Protein AF-A0A503I9Y1-F1 (afdb_monomer_lite)

Structure (mmCIF, N/CA/C/O backbone):
data_AF-A0A503I9Y1-F1
#
_entry.id   AF-A0A503I9Y1-F1
#
loop_
_atom_site.group_PDB
_atom_site.id
_atom_site.type_symbol
_atom_site.label_atom_id
_atom_site.label_alt_id
_atom_site.label_comp_id
_atom_site.label_asym_id
_atom_site.label_entity_id
_atom_site.label_seq_id
_atom_site.pdbx_PDB_ins_code
_atom_site.Cartn_x
_atom_site.Cartn_y
_atom_site.Cartn_z
_atom_site.occupancy
_atom_site.B_iso_or_equiv
_atom_site.auth_seq_id
_atom_site.auth_comp_id
_atom_site.auth_asym_id
_atom_site.auth_atom_id
_atom_site.pdbx_PDB_model_num
ATOM 1 N N . MET A 1 1 ? -40.483 18.544 22.351 1.00 32.84 1 MET A N 1
ATOM 2 C CA . MET A 1 1 ? -41.208 18.621 21.063 1.00 32.84 1 MET A CA 1
ATOM 3 C C . MET A 1 1 ? -40.279 18.015 20.017 1.00 32.84 1 MET A C 1
ATOM 5 O O . MET A 1 1 ? -39.197 18.546 19.871 1.00 32.84 1 MET A O 1
ATOM 9 N N . MET A 1 2 ? -40.484 16.870 19.377 1.00 31.94 2 MET A N 1
ATOM 10 C CA . MET A 1 2 ? -41.572 15.895 19.307 1.00 31.94 2 MET A CA 1
ATOM 11 C C . MET A 1 2 ? -40.999 14.491 19.614 1.00 31.94 2 MET A C 1
ATOM 13 O O . MET A 1 2 ? -39.868 14.177 19.259 1.00 31.94 2 MET A O 1
ATOM 17 N N . ARG A 1 3 ? -41.795 13.660 20.286 1.00 26.73 3 ARG A N 1
ATOM 18 C CA . ARG A 1 3 ? -41.745 12.182 20.314 1.00 26.73 3 ARG A CA 1
ATOM 19 C C . ARG A 1 3 ? -43.127 11.721 19.776 1.00 26.73 3 ARG A C 1
ATOM 21 O O . ARG A 1 3 ? -44.002 12.579 19.669 1.00 26.73 3 ARG A O 1
ATOM 28 N N . PRO A 1 4 ? -43.461 10.423 19.726 1.00 40.88 4 PRO A N 1
ATOM 29 C CA . PRO A 1 4 ? -42.875 9.294 18.992 1.00 40.88 4 PRO A CA 1
ATOM 30 C C . PRO A 1 4 ? -43.970 8.533 18.190 1.00 40.88 4 PRO A C 1
ATOM 32 O O . PRO A 1 4 ? -45.154 8.801 18.358 1.00 40.88 4 PRO A O 1
ATOM 35 N N . VAL A 1 5 ? -43.605 7.503 17.416 1.00 32.81 5 VAL A N 1
ATOM 36 C CA . VAL A 1 5 ? -44.521 6.384 17.110 1.00 32.81 5 VAL A CA 1
ATOM 37 C C . VAL A 1 5 ? -43.804 5.066 17.419 1.00 32.81 5 VAL A C 1
ATOM 39 O O . VAL A 1 5 ? -42.803 4.709 16.807 1.00 32.81 5 VAL A O 1
ATOM 42 N N . ALA A 1 6 ? -44.310 4.426 18.469 1.00 34.09 6 ALA A N 1
ATOM 43 C CA . ALA A 1 6 ? -44.217 3.014 18.840 1.00 34.09 6 ALA A CA 1
ATOM 44 C C . ALA A 1 6 ? -45.181 2.195 17.941 1.00 34.09 6 ALA A C 1
ATOM 46 O O . ALA A 1 6 ? -46.047 2.799 17.325 1.00 34.09 6 ALA A O 1
ATOM 47 N N . LEU A 1 7 ? -45.195 0.870 17.799 1.00 30.34 7 LEU A N 1
ATOM 48 C CA . LEU A 1 7 ? -44.664 -0.303 18.502 1.00 30.34 7 LEU A CA 1
ATOM 49 C C . LEU A 1 7 ? -44.816 -1.482 17.486 1.00 30.34 7 LEU A C 1
ATOM 51 O O . LEU A 1 7 ? -45.683 -1.398 16.622 1.00 30.34 7 LEU A O 1
ATOM 55 N N . LEU A 1 8 ? -43.924 -2.486 17.495 1.00 29.56 8 LEU A N 1
ATOM 56 C CA . LEU A 1 8 ? -44.179 -3.932 17.744 1.00 29.56 8 LEU A CA 1
ATOM 57 C C . LEU A 1 8 ? -45.357 -4.585 16.983 1.00 29.56 8 LEU A C 1
ATOM 59 O O . LEU A 1 8 ? -46.468 -4.084 16.994 1.00 29.56 8 LEU A O 1
ATOM 63 N N . GLU A 1 9 ? -45.172 -5.717 16.302 1.00 27.23 9 GLU A N 1
ATOM 64 C CA . GLU A 1 9 ? -45.046 -7.095 16.835 1.00 27.23 9 GLU A CA 1
ATOM 65 C C . GLU A 1 9 ? -44.756 -8.050 15.649 1.00 27.23 9 GLU A C 1
ATOM 67 O O . GLU A 1 9 ? -44.972 -7.660 14.507 1.00 27.23 9 GLU A O 1
ATOM 72 N N . SER A 1 10 ? -44.385 -9.329 15.727 1.00 30.62 10 SER A N 1
ATOM 73 C CA . SER A 1 10 ? -43.830 -10.291 16.694 1.00 30.62 10 SER A CA 1
ATOM 74 C C . SER A 1 10 ? -43.728 -11.615 15.895 1.00 30.62 10 SER A C 1
ATOM 76 O O . SER A 1 10 ? -44.470 -11.809 14.934 1.00 30.62 10 SER A O 1
ATOM 78 N N . GLY A 1 11 ? -42.865 -12.549 16.309 1.00 26.03 11 GLY A N 1
ATOM 79 C CA . GLY A 1 11 ? -42.893 -13.961 15.873 1.00 26.03 11 GLY A CA 1
ATOM 80 C C . GLY A 1 11 ? -41.666 -14.380 15.058 1.00 26.03 11 GLY A C 1
ATOM 81 O O . GLY A 1 11 ? -41.543 -14.017 13.899 1.00 26.03 11 GLY A O 1
ATOM 82 N N . ALA A 1 12 ? -40.652 -14.985 15.689 1.00 27.75 12 ALA A N 1
ATOM 83 C CA . ALA A 1 12 ? -40.529 -16.442 15.895 1.00 27.75 12 ALA A CA 1
ATOM 84 C C . ALA A 1 12 ? -40.072 -17.149 14.603 1.00 27.75 12 ALA A C 1
ATOM 86 O O . ALA A 1 12 ? -40.527 -16.828 13.522 1.00 27.75 12 ALA A O 1
ATOM 87 N N . SER A 1 13 ? -39.192 -18.135 14.572 1.00 27.27 13 SER A N 1
ATOM 88 C CA . SER A 1 13 ? -38.359 -18.840 15.535 1.00 27.27 13 SER A CA 1
ATOM 89 C C . SER A 1 13 ? -37.528 -19.808 14.678 1.00 27.27 13 SER A C 1
ATOM 91 O O . SER A 1 13 ? -37.995 -20.240 13.630 1.00 27.27 13 SER A O 1
ATOM 93 N N . THR A 1 14 ? -36.361 -20.219 15.178 1.00 29.41 14 THR A N 1
ATOM 94 C CA . THR A 1 14 ? -35.734 -21.542 14.945 1.00 29.41 14 THR A CA 1
ATOM 95 C C . THR A 1 14 ? -35.341 -21.981 13.526 1.00 29.41 14 THR A C 1
ATOM 97 O O . THR A 1 14 ? -36.172 -22.126 12.643 1.00 29.41 14 THR A O 1
ATOM 100 N N . GLY A 1 15 ? -34.088 -22.435 13.392 1.00 27.38 15 GLY A N 1
ATOM 101 C CA . GLY A 1 15 ? -33.788 -23.565 12.506 1.00 27.38 15 GLY A CA 1
ATOM 102 C C . GLY A 1 15 ? -32.558 -23.408 11.626 1.00 27.38 15 GLY A C 1
ATOM 103 O O . GLY A 1 15 ? -32.658 -23.101 10.447 1.00 27.38 15 GLY A O 1
ATOM 104 N N . VAL A 1 16 ? -31.393 -23.718 12.190 1.00 35.78 16 VAL A N 1
ATOM 105 C CA . VAL A 1 16 ? -30.237 -24.212 11.426 1.00 35.78 16 VAL A CA 1
ATOM 106 C C . VAL A 1 16 ? -30.677 -25.433 10.597 1.00 35.78 16 VAL A C 1
ATOM 108 O O . VAL A 1 16 ? -31.451 -26.247 11.102 1.00 35.78 16 VAL A O 1
ATOM 111 N N . PRO A 1 17 ? -30.123 -25.645 9.391 1.00 32.94 17 PRO A N 1
ATOM 112 C CA . PRO A 1 17 ? -29.490 -26.941 9.180 1.00 32.94 17 PRO A CA 1
ATOM 113 C C . PRO A 1 17 ? -28.131 -26.845 8.487 1.00 32.94 17 PRO A C 1
ATOM 115 O O . PRO A 1 17 ? -27.901 -26.127 7.516 1.00 32.94 17 PRO A O 1
ATOM 118 N N . ARG A 1 18 ? -27.229 -27.649 9.037 1.00 30.72 18 ARG A N 1
ATOM 119 C CA . ARG A 1 18 ? -25.889 -27.951 8.568 1.00 30.72 18 ARG A CA 1
ATOM 120 C C . ARG A 1 18 ? -25.979 -29.244 7.741 1.00 30.72 18 ARG A C 1
ATOM 122 O O . ARG A 1 18 ? -26.504 -30.230 8.237 1.00 30.72 18 ARG A O 1
ATOM 129 N N . LEU A 1 19 ? -25.337 -29.224 6.572 1.00 30.44 19 LEU A N 1
ATOM 130 C CA . LEU A 1 19 ? -24.631 -30.330 5.903 1.00 30.44 19 LEU A CA 1
ATOM 131 C C . LEU A 1 19 ? -25.381 -31.451 5.142 1.00 30.44 19 LEU A C 1
ATOM 133 O O . LEU A 1 19 ? -26.309 -32.094 5.612 1.00 30.44 19 LEU A O 1
ATOM 137 N N . THR A 1 20 ? -24.730 -31.780 4.015 1.00 30.50 20 THR A N 1
ATOM 138 C CA . THR A 1 20 ? -24.620 -33.062 3.285 1.00 30.50 20 THR A CA 1
ATOM 139 C C . THR A 1 20 ? -25.728 -33.526 2.333 1.00 30.50 20 THR A C 1
ATOM 141 O O . THR A 1 20 ? -26.785 -33.982 2.750 1.00 30.50 20 THR A O 1
ATOM 144 N N . LYS A 1 21 ? -25.371 -33.497 1.037 1.00 28.52 21 LYS A N 1
ATOM 145 C CA . LYS A 1 21 ? -25.514 -34.501 -0.054 1.00 28.52 21 LYS A CA 1
ATOM 146 C C . LYS A 1 21 ? -25.018 -33.757 -1.313 1.00 28.52 21 LYS A C 1
ATOM 148 O O . LYS A 1 21 ? -25.632 -32.772 -1.687 1.00 28.52 21 LYS A O 1
ATOM 153 N N . LEU A 1 22 ? -23.816 -33.921 -1.875 1.00 29.91 22 LEU A N 1
ATOM 154 C CA . LEU A 1 22 ? -23.120 -35.100 -2.406 1.00 29.91 22 LEU A CA 1
ATOM 155 C C . LEU A 1 22 ? -24.015 -36.013 -3.272 1.00 29.91 22 LEU A C 1
ATOM 157 O O . LEU A 1 22 ? -24.752 -36.834 -2.743 1.00 29.91 22 LEU A O 1
ATOM 161 N N . TRP A 1 23 ? -23.800 -35.860 -4.590 1.00 27.61 23 TRP A N 1
ATOM 162 C CA . TRP A 1 23 ? -23.925 -36.817 -5.704 1.00 27.61 23 TRP A CA 1
ATOM 163 C C . TRP A 1 23 ? -25.281 -37.057 -6.412 1.00 27.61 23 TRP A C 1
ATOM 165 O O . TRP A 1 23 ? -26.255 -37.481 -5.807 1.00 27.61 23 TRP A O 1
ATOM 175 N N . PHE A 1 24 ? -25.211 -36.898 -7.750 1.00 26.94 24 PHE A N 1
ATOM 176 C CA . PHE A 1 24 ? -26.144 -37.239 -8.846 1.00 26.94 24 PHE A CA 1
ATOM 177 C C . PHE A 1 24 ? -27.449 -36.422 -8.959 1.00 26.94 24 PHE A C 1
ATOM 179 O O . PHE A 1 24 ? -28.227 -36.349 -8.026 1.00 26.94 24 PHE A O 1
ATOM 186 N N . GLY A 1 25 ? -27.800 -35.815 -10.097 1.00 26.17 25 GLY A N 1
ATOM 187 C CA . GLY A 1 25 ? -27.193 -35.811 -11.426 1.00 26.17 25 GLY A CA 1
ATOM 188 C C . GLY A 1 25 ? -28.097 -35.099 -12.448 1.00 26.17 25 GLY A C 1
ATOM 189 O O . GLY A 1 25 ? -29.242 -34.771 -12.154 1.00 26.17 25 GLY A O 1
ATOM 190 N N . SER A 1 26 ? -27.562 -34.945 -13.662 1.00 35.25 26 SER A N 1
ATOM 191 C CA . SER A 1 26 ? -28.246 -34.561 -14.907 1.00 35.25 26 SER A CA 1
ATOM 192 C C . SER A 1 26 ? -28.482 -33.067 -15.163 1.00 35.25 26 SER A C 1
ATOM 194 O O . SER A 1 26 ? -29.604 -32.575 -15.087 1.00 35.25 26 SER A O 1
ATOM 196 N N . GLN A 1 27 ? -27.444 -32.385 -15.655 1.00 37.94 27 GLN A N 1
ATOM 197 C CA . GLN A 1 27 ? -27.630 -31.527 -16.827 1.00 37.94 27 GLN A CA 1
ATOM 198 C C . GLN A 1 27 ? -26.643 -31.944 -17.912 1.00 37.94 27 GLN A C 1
ATOM 200 O O . GLN A 1 27 ? -25.430 -31.984 -17.714 1.00 37.94 27 GLN A O 1
ATOM 205 N N . SER A 1 28 ? -27.242 -32.351 -19.026 1.00 35.31 28 SER A N 1
ATOM 206 C CA . SER A 1 28 ? -26.607 -32.805 -20.245 1.00 35.31 28 SER A CA 1
ATOM 207 C C . SER A 1 28 ? -25.712 -31.726 -20.835 1.00 35.31 28 SER A C 1
ATOM 209 O O . SER A 1 28 ? -26.084 -30.561 -20.948 1.00 35.31 28 SER A O 1
ATOM 211 N N . LEU A 1 29 ? -24.548 -32.194 -21.262 1.00 45.50 29 LEU A N 1
ATOM 212 C CA . LEU A 1 29 ? -23.579 -31.542 -22.123 1.00 45.50 29 LEU A CA 1
ATOM 213 C C . LEU A 1 29 ? -24.231 -31.115 -23.442 1.00 45.50 29 LEU A C 1
ATOM 215 O O . LEU A 1 29 ? -24.876 -31.940 -24.085 1.00 45.50 29 LEU A O 1
ATOM 219 N N . CYS A 1 30 ? -23.987 -29.872 -23.859 1.00 34.19 30 CYS A N 1
ATOM 220 C CA . CYS A 1 30 ? -23.961 -29.421 -25.251 1.00 34.19 30 CYS A CA 1
ATOM 221 C C . CYS A 1 30 ? -23.043 -28.188 -25.332 1.00 34.19 30 CYS A C 1
ATOM 223 O O . CYS A 1 30 ? -23.450 -27.084 -24.989 1.00 34.19 30 CYS A O 1
ATOM 225 N N . GLY A 1 31 ? -21.803 -28.395 -25.788 1.00 35.50 31 GLY A N 1
ATOM 226 C CA . GLY A 1 31 ? -21.064 -27.373 -26.532 1.00 35.50 31 GLY A CA 1
ATOM 227 C C . GLY A 1 31 ? -20.191 -26.379 -25.764 1.00 35.50 31 GLY A C 1
ATOM 228 O O . GLY A 1 31 ? -20.225 -25.202 -26.098 1.00 35.50 31 GLY A O 1
ATOM 229 N N . VAL A 1 32 ? -19.348 -26.817 -24.822 1.00 40.12 32 VAL A N 1
ATOM 230 C CA . VAL A 1 32 ? -18.085 -26.086 -24.598 1.00 40.12 32 VAL A CA 1
ATOM 231 C C . VAL A 1 32 ? -17.048 -26.726 -25.509 1.00 40.12 32 VAL A C 1
ATOM 233 O O . VAL A 1 32 ? -16.685 -27.889 -25.334 1.00 40.12 32 VAL A O 1
ATOM 236 N N . SER A 1 33 ? -16.644 -25.983 -26.535 1.00 38.19 33 SER A N 1
ATOM 237 C CA . SER A 1 33 ? -15.560 -26.360 -27.432 1.00 38.19 33 SER A CA 1
ATOM 238 C C . SER A 1 33 ? -14.301 -26.650 -26.610 1.00 38.19 33 SER A C 1
ATOM 240 O O . SER A 1 33 ? -13.860 -25.817 -25.821 1.00 38.19 33 SER A O 1
ATOM 242 N N . MET A 1 34 ? -13.697 -27.826 -26.806 1.00 34.31 34 MET A N 1
ATOM 243 C CA . MET A 1 34 ? -12.425 -28.229 -26.182 1.00 34.31 34 MET A CA 1
ATOM 244 C C . MET A 1 34 ? -11.246 -27.290 -26.518 1.00 34.31 34 MET A C 1
ATOM 246 O O . MET A 1 34 ? -10.157 -27.466 -25.977 1.00 34.31 34 MET A O 1
ATOM 250 N N . SER A 1 35 ? -11.453 -26.281 -27.368 1.00 40.59 35 SER A N 1
ATOM 251 C CA . SER A 1 35 ? -10.473 -25.243 -27.693 1.00 40.59 35 SER A CA 1
ATOM 252 C C . SER A 1 35 ? -10.376 -24.124 -26.645 1.00 40.59 35 SER A C 1
ATOM 254 O O . SER A 1 35 ? -9.321 -23.503 -26.542 1.00 40.59 35 SER A O 1
ATOM 256 N N . ASP A 1 36 ? -11.420 -23.875 -25.844 1.00 40.16 36 ASP A N 1
ATOM 257 C CA . ASP A 1 36 ? -11.451 -22.738 -24.898 1.00 40.16 36 ASP A CA 1
ATOM 258 C C . ASP A 1 36 ? -10.732 -23.027 -23.566 1.00 40.16 36 ASP A C 1
ATOM 260 O O . ASP A 1 36 ? -10.513 -22.133 -22.748 1.00 40.16 36 ASP A O 1
ATOM 264 N N . ALA A 1 37 ? -10.337 -24.282 -23.336 1.00 42.56 37 ALA A N 1
ATOM 265 C CA . ALA A 1 37 ? -9.767 -24.734 -22.067 1.00 42.56 37 ALA A CA 1
ATOM 266 C C . ALA A 1 37 ? -8.231 -24.802 -22.043 1.00 42.56 37 ALA A C 1
ATOM 268 O O . ALA A 1 37 ? -7.665 -25.061 -20.981 1.00 42.56 37 ALA A O 1
ATOM 269 N N . LEU A 1 38 ? -7.538 -24.596 -23.170 1.00 45.00 38 LEU A N 1
ATOM 270 C CA . LEU A 1 38 ? -6.086 -24.816 -23.198 1.00 45.00 38 LEU A CA 1
ATOM 271 C C . LEU A 1 38 ? -5.270 -23.626 -22.700 1.00 45.00 38 LEU A C 1
ATOM 273 O O . LEU A 1 38 ? -4.230 -23.847 -22.095 1.00 45.00 38 LEU A O 1
ATOM 277 N N . PHE A 1 39 ? -5.761 -22.397 -22.843 1.00 45.69 39 PHE A N 1
ATOM 278 C CA . PHE A 1 39 ? -5.172 -21.218 -22.212 1.00 45.69 39 PHE A CA 1
ATOM 279 C C . PHE A 1 39 ? -6.260 -20.149 -22.091 1.00 45.69 39 PHE A C 1
ATOM 281 O O . PHE A 1 39 ? -6.353 -19.303 -22.981 1.00 45.69 39 PHE A O 1
ATOM 288 N N . PRO A 1 40 ? -7.103 -20.132 -21.036 1.00 45.72 40 PRO A N 1
ATOM 289 C CA . PRO A 1 40 ? -7.845 -18.915 -20.748 1.00 45.72 40 PRO A CA 1
ATOM 290 C C . PRO A 1 40 ? -6.783 -17.831 -20.599 1.00 45.72 40 PRO A C 1
ATOM 292 O O . PRO A 1 40 ? -5.965 -17.883 -19.675 1.00 45.72 40 PRO A O 1
ATOM 295 N N . THR A 1 41 ? -6.699 -16.905 -21.558 1.00 46.88 41 THR A N 1
ATOM 296 C CA . THR A 1 41 ? -5.761 -15.798 -21.441 1.00 46.88 41 THR A CA 1
ATOM 297 C C . THR A 1 41 ? -6.168 -15.092 -20.167 1.00 46.88 41 THR A C 1
ATOM 299 O O . THR A 1 41 ? -7.203 -14.430 -20.125 1.00 46.88 41 THR A O 1
ATOM 302 N N . ARG A 1 42 ? -5.369 -15.260 -19.113 1.00 51.28 42 ARG A N 1
ATOM 303 C CA . ARG A 1 42 ? -5.533 -14.595 -17.818 1.00 51.28 42 ARG A CA 1
ATOM 304 C C . ARG A 1 42 ? -5.891 -13.108 -17.990 1.00 51.28 42 ARG A C 1
ATOM 306 O O . ARG A 1 42 ? -6.672 -12.541 -17.241 1.00 51.28 42 ARG A O 1
ATOM 313 N N . TRP A 1 43 ? -5.375 -12.524 -19.069 1.00 51.31 43 TRP A N 1
ATOM 314 C CA . TRP A 1 43 ? -5.604 -11.176 -19.572 1.00 51.31 43 TRP A CA 1
ATOM 315 C C . TRP A 1 43 ? -7.044 -10.766 -19.930 1.00 51.31 43 TRP A C 1
ATOM 317 O O . TRP A 1 43 ? -7.305 -9.566 -19.957 1.00 51.31 43 TRP A O 1
ATOM 327 N N . GLN A 1 44 ? -7.971 -11.687 -20.213 1.00 54.34 44 GLN A N 1
ATOM 328 C CA . GLN A 1 44 ? -9.345 -11.316 -20.590 1.00 54.34 44 GLN A CA 1
ATOM 329 C C . GLN A 1 44 ? -10.208 -10.942 -19.370 1.00 54.34 44 GLN A C 1
ATOM 331 O O . GLN A 1 44 ? -11.112 -10.121 -19.503 1.00 54.34 44 GLN A O 1
ATOM 336 N N . TYR A 1 45 ? -9.890 -11.478 -18.183 1.00 57.34 45 TYR A N 1
ATOM 337 C CA . TYR A 1 45 ? -10.655 -11.257 -16.946 1.00 57.34 45 TYR A CA 1
ATOM 338 C C . TYR A 1 45 ? -9.875 -10.503 -15.852 1.00 57.34 45 TYR A C 1
ATOM 340 O O . TYR A 1 45 ? -10.497 -9.850 -15.020 1.00 57.34 45 TYR A O 1
ATOM 348 N N . ASP A 1 46 ? -8.535 -10.508 -15.891 1.00 69.19 46 ASP A N 1
ATOM 349 C CA . ASP A 1 46 ? -7.675 -9.828 -14.903 1.00 69.19 46 ASP A CA 1
ATOM 350 C C . ASP A 1 46 ? -7.089 -8.498 -15.420 1.00 69.19 46 ASP A C 1
ATOM 352 O O . ASP A 1 46 ? -6.040 -8.047 -14.945 1.00 69.19 46 ASP A O 1
ATOM 356 N N . LYS A 1 47 ? -7.702 -7.863 -16.430 1.00 74.00 47 LYS A N 1
ATOM 357 C CA . LYS A 1 47 ? -7.163 -6.606 -16.962 1.00 74.00 47 LYS A CA 1
ATOM 358 C C . LYS A 1 47 ? -7.267 -5.514 -15.886 1.00 74.00 47 LYS A C 1
ATOM 360 O O . LYS A 1 47 ? -8.377 -5.218 -15.440 1.00 74.00 47 LYS A O 1
ATOM 365 N N . PRO A 1 48 ? -6.150 -4.888 -15.474 1.00 80.12 48 PRO A N 1
ATOM 366 C CA . PRO A 1 48 ? -6.218 -3.755 -14.565 1.00 80.12 48 PRO A CA 1
ATOM 367 C C . PRO A 1 48 ? -7.046 -2.628 -15.207 1.00 80.12 48 PRO A C 1
ATOM 369 O O . PRO A 1 48 ? -6.974 -2.443 -16.430 1.00 80.12 48 PRO A O 1
ATOM 372 N N . PRO A 1 49 ? -7.831 -1.879 -14.412 1.00 87.12 49 PRO A N 1
ATOM 373 C CA . PRO A 1 49 ? -8.613 -0.762 -14.930 1.00 87.12 49 PRO A CA 1
ATOM 374 C C . PRO A 1 49 ? -7.687 0.266 -15.594 1.00 87.12 49 PRO A C 1
ATOM 376 O O . PRO A 1 49 ? -6.510 0.328 -15.238 1.00 87.12 49 PRO A O 1
ATOM 379 N N . PRO A 1 50 ? -8.173 1.080 -16.546 1.00 91.19 50 PRO A N 1
ATOM 380 C CA . PRO A 1 50 ? -7.384 2.175 -17.101 1.00 91.19 50 PRO A CA 1
ATOM 381 C C . PRO A 1 50 ? -6.889 3.114 -15.992 1.00 91.19 50 PRO A C 1
ATOM 383 O O . PRO A 1 50 ? -7.507 3.243 -14.932 1.00 91.19 50 PRO A O 1
ATOM 386 N N . ILE A 1 51 ? -5.759 3.785 -16.235 1.00 91.88 51 ILE A N 1
ATOM 387 C CA . ILE A 1 51 ? -5.076 4.568 -15.195 1.00 91.88 51 ILE A CA 1
ATOM 388 C C . ILE A 1 51 ? -5.956 5.705 -14.668 1.00 91.88 51 ILE A C 1
ATOM 390 O O . ILE A 1 51 ? -5.927 6.002 -13.475 1.00 91.88 51 ILE A O 1
ATOM 394 N N . GLU A 1 52 ? -6.781 6.300 -15.526 1.00 94.25 52 GLU A N 1
ATOM 395 C CA . GLU A 1 52 ? -7.728 7.352 -15.166 1.00 94.25 52 GLU A CA 1
ATOM 396 C C . GLU A 1 52 ? -8.777 6.846 -14.172 1.00 94.25 52 GLU A C 1
ATOM 398 O O . GLU A 1 52 ? -9.085 7.521 -13.190 1.00 94.25 52 GLU A O 1
ATOM 403 N N . GLU A 1 53 ? -9.308 5.643 -14.395 1.00 93.50 53 GLU A N 1
ATOM 404 C CA . GLU A 1 53 ? -10.259 5.014 -13.480 1.00 93.50 53 GLU A CA 1
ATOM 405 C C . GLU A 1 53 ? -9.579 4.647 -12.163 1.00 93.50 53 GLU A C 1
ATOM 407 O O . GLU A 1 53 ? -10.095 4.978 -11.099 1.00 93.50 53 GLU A O 1
ATOM 412 N N . PHE A 1 54 ? -8.373 4.077 -12.221 1.00 93.88 54 PHE A N 1
ATOM 413 C CA . PHE A 1 54 ? -7.601 3.747 -11.025 1.00 93.88 54 PHE A CA 1
ATOM 414 C C . PHE A 1 54 ? -7.356 4.971 -10.129 1.00 93.88 54 PHE A C 1
ATOM 416 O O . PHE A 1 54 ? -7.566 4.911 -8.916 1.00 93.88 54 PHE A O 1
ATOM 423 N N . VAL A 1 55 ? -6.950 6.099 -10.719 1.00 94.31 55 VAL A N 1
ATOM 424 C CA . VAL A 1 55 ? -6.740 7.362 -9.992 1.00 94.31 55 VAL A CA 1
ATOM 425 C C . VAL A 1 55 ? -8.046 7.886 -9.394 1.00 94.31 55 VAL A C 1
ATOM 427 O O . VAL A 1 55 ? -8.035 8.413 -8.283 1.00 94.31 55 VAL A O 1
ATOM 430 N N . ARG A 1 56 ? -9.179 7.714 -10.087 1.00 95.19 56 ARG A N 1
ATOM 431 C CA . ARG A 1 56 ? -10.502 8.091 -9.562 1.00 95.19 56 ARG A CA 1
ATOM 432 C C . ARG A 1 56 ? -10.956 7.206 -8.405 1.00 95.19 56 ARG A C 1
ATOM 434 O O . ARG A 1 56 ? -11.620 7.710 -7.505 1.00 95.19 56 ARG A O 1
ATOM 441 N N . THR A 1 57 ? -10.622 5.918 -8.420 1.00 93.62 57 THR A N 1
ATOM 442 C CA . THR A 1 57 ? -10.946 4.988 -7.328 1.00 93.62 57 THR A CA 1
ATOM 443 C C . THR A 1 57 ? -10.065 5.222 -6.101 1.00 93.62 57 THR A C 1
ATOM 445 O O . THR A 1 57 ? -10.540 5.100 -4.973 1.00 93.62 57 THR A O 1
ATOM 448 N N . PHE A 1 58 ? -8.795 5.589 -6.304 1.00 95.56 58 PHE A N 1
ATOM 449 C CA . PHE A 1 58 ? -7.810 5.775 -5.234 1.00 95.56 58 PHE A CA 1
ATOM 450 C C . PHE A 1 58 ? -7.173 7.178 -5.237 1.00 95.56 58 PHE A C 1
ATOM 452 O O . PHE A 1 58 ? -5.951 7.296 -5.383 1.00 95.56 58 PHE A O 1
ATOM 459 N N . PRO A 1 59 ? -7.965 8.253 -5.059 1.00 93.19 59 PRO A N 1
ATOM 460 C CA . PRO A 1 59 ? -7.444 9.617 -5.110 1.00 93.19 59 PRO A CA 1
ATOM 461 C C . PRO A 1 59 ? -6.582 9.962 -3.885 1.00 93.19 59 PRO A C 1
ATOM 463 O O . PRO A 1 59 ? -5.609 10.711 -3.991 1.00 93.19 59 PRO A O 1
ATOM 466 N N . ASP A 1 60 ? -6.908 9.395 -2.723 1.00 93.62 60 ASP A N 1
ATOM 467 C CA . ASP A 1 60 ? -6.312 9.759 -1.442 1.00 93.62 60 ASP A CA 1
ATOM 468 C C . ASP A 1 60 ? -6.116 8.556 -0.497 1.00 93.62 60 ASP A C 1
ATOM 470 O O . ASP A 1 60 ? -6.517 7.416 -0.766 1.00 93.62 60 ASP A O 1
ATOM 474 N N . ASP A 1 61 ? -5.468 8.817 0.639 1.00 93.06 61 ASP A N 1
ATOM 475 C CA . ASP A 1 61 ? -5.126 7.794 1.626 1.00 93.06 61 ASP A CA 1
ATOM 476 C C . ASP A 1 61 ? -6.345 7.224 2.372 1.00 93.06 61 ASP A C 1
ATOM 478 O O . ASP A 1 61 ? -6.273 6.088 2.847 1.00 93.06 61 ASP A O 1
ATOM 482 N N . TYR A 1 62 ? -7.467 7.947 2.465 1.00 93.06 62 TYR A N 1
ATOM 483 C CA . TYR A 1 62 ? -8.717 7.433 3.037 1.00 93.06 62 TYR A CA 1
ATOM 484 C C . TYR A 1 62 ? -9.382 6.427 2.109 1.00 93.06 62 TYR A C 1
ATOM 486 O O . TYR A 1 62 ? -9.852 5.398 2.604 1.00 93.06 62 TYR A O 1
ATOM 494 N N . ALA A 1 63 ? -9.393 6.682 0.797 1.00 94.56 63 ALA A N 1
ATOM 495 C CA . ALA A 1 63 ? -9.880 5.720 -0.192 1.00 94.56 63 ALA A CA 1
ATOM 496 C C . ALA A 1 63 ? -9.032 4.436 -0.165 1.00 94.56 63 ALA A C 1
ATOM 498 O O . ALA A 1 63 ? -9.562 3.330 -0.029 1.00 94.56 63 ALA A O 1
ATOM 499 N N . CYS A 1 64 ? -7.702 4.581 -0.170 1.00 94.38 64 CYS A N 1
ATOM 500 C CA . CYS A 1 64 ? -6.781 3.445 -0.068 1.00 94.38 64 CYS A CA 1
ATOM 501 C C . CYS A 1 64 ? -6.949 2.687 1.260 1.00 94.38 64 CYS A C 1
ATOM 503 O O . CYS A 1 64 ? -7.022 1.459 1.282 1.00 94.38 64 CYS A O 1
ATOM 505 N N . GLY A 1 65 ? -7.030 3.410 2.380 1.00 93.69 65 GLY A N 1
ATOM 506 C CA . GLY A 1 65 ? -7.207 2.830 3.711 1.00 93.69 65 GLY A CA 1
ATOM 507 C C . GLY A 1 65 ? -8.543 2.104 3.875 1.00 93.69 65 GLY A C 1
ATOM 508 O O . GLY A 1 65 ? -8.577 1.039 4.491 1.00 93.69 65 GLY A O 1
ATOM 509 N N . GLY A 1 66 ? -9.619 2.644 3.294 1.00 93.25 66 GLY A N 1
ATOM 510 C CA . GLY A 1 66 ? -10.936 2.007 3.239 1.00 93.25 66 GLY A CA 1
ATOM 511 C C . GLY A 1 66 ? -10.897 0.694 2.464 1.00 93.25 66 GLY A C 1
ATOM 512 O O . GLY A 1 66 ? -11.268 -0.344 3.006 1.00 93.25 66 GLY A O 1
ATOM 513 N N . HIS A 1 67 ? -10.313 0.711 1.265 1.00 94.19 67 HIS A N 1
ATOM 514 C CA . HIS A 1 67 ? -10.153 -0.495 0.455 1.00 94.19 67 HIS A CA 1
ATOM 515 C C . HIS A 1 67 ? -9.338 -1.584 1.169 1.00 94.19 67 HIS A C 1
ATOM 517 O O . HIS A 1 67 ? -9.704 -2.759 1.167 1.00 94.19 67 HIS A O 1
ATOM 523 N N . LEU A 1 68 ? -8.240 -1.212 1.837 1.00 94.31 68 LEU A N 1
ATOM 524 C CA . LEU A 1 68 ? -7.468 -2.171 2.630 1.00 94.31 68 LEU A CA 1
ATOM 525 C C . LEU A 1 68 ? -8.262 -2.708 3.830 1.00 94.31 68 LEU A C 1
ATOM 527 O O . LEU A 1 68 ? -8.075 -3.866 4.207 1.00 94.31 68 LEU A O 1
ATOM 531 N N . ALA A 1 69 ? -9.126 -1.891 4.438 1.00 93.69 69 ALA A N 1
ATOM 532 C CA . ALA A 1 69 ? -9.947 -2.311 5.568 1.00 93.69 69 ALA A CA 1
ATOM 533 C C . ALA A 1 69 ? -10.986 -3.349 5.131 1.00 93.69 69 ALA A C 1
ATOM 535 O O . ALA A 1 69 ? -11.111 -4.372 5.796 1.00 93.69 69 ALA A O 1
ATOM 536 N N . GLU A 1 70 ? -11.642 -3.136 3.990 1.00 93.75 70 GLU A N 1
ATOM 537 C CA . GLU A 1 70 ? -12.579 -4.095 3.387 1.00 93.75 70 GLU A CA 1
ATOM 538 C C . GLU A 1 70 ? -11.901 -5.432 3.072 1.00 93.75 70 GLU A C 1
ATOM 540 O O . GLU A 1 70 ? -12.430 -6.495 3.387 1.00 93.75 70 GLU A O 1
ATOM 545 N N . LYS A 1 71 ? -10.687 -5.399 2.505 1.00 92.62 71 LYS A N 1
ATOM 546 C CA . LYS A 1 71 ? -9.924 -6.623 2.209 1.00 92.62 71 LYS A CA 1
ATOM 547 C C . LYS A 1 71 ? -9.462 -7.355 3.466 1.00 92.62 71 LYS A C 1
ATOM 549 O O . LYS A 1 71 ? -9.402 -8.581 3.470 1.00 92.62 71 LYS A O 1
ATOM 554 N N . ARG A 1 72 ? -9.110 -6.623 4.525 1.00 92.31 72 ARG A N 1
ATOM 555 C CA . ARG A 1 72 ? -8.681 -7.207 5.804 1.00 92.31 72 ARG A CA 1
ATOM 556 C C . ARG A 1 72 ? -9.855 -7.769 6.606 1.00 92.31 72 ARG A C 1
ATOM 558 O O . ARG A 1 72 ? -9.694 -8.774 7.295 1.00 92.31 72 ARG A O 1
ATOM 565 N N . TRP A 1 73 ? -10.995 -7.091 6.552 1.00 93.06 73 TRP A N 1
ATOM 566 C CA . TRP A 1 73 ? -12.178 -7.354 7.359 1.00 93.06 73 TRP A CA 1
ATOM 567 C C . TRP A 1 73 ? -13.441 -7.316 6.483 1.00 93.06 73 TRP A C 1
ATOM 569 O O . TRP A 1 73 ? -14.180 -6.329 6.523 1.00 93.06 73 TRP A O 1
ATOM 579 N N . PRO A 1 74 ? -13.711 -8.383 5.710 1.00 92.38 74 PRO A N 1
ATOM 580 C CA . PRO A 1 74 ? -14.849 -8.415 4.790 1.00 92.38 74 PRO A CA 1
ATOM 581 C C . PRO A 1 74 ? -16.199 -8.309 5.516 1.00 92.38 74 PRO A C 1
ATOM 583 O O . PRO A 1 74 ? -17.110 -7.652 5.028 1.00 92.38 74 PRO A O 1
ATOM 586 N N . ASP A 1 75 ? -16.298 -8.872 6.725 1.00 91.56 75 ASP A N 1
ATOM 587 C CA . ASP A 1 75 ? -17.519 -8.868 7.547 1.00 91.56 75 ASP A CA 1
ATOM 588 C C . ASP A 1 75 ? -17.565 -7.711 8.568 1.00 91.56 75 ASP A C 1
ATOM 590 O O . ASP A 1 75 ? -18.320 -7.751 9.547 1.00 91.56 75 ASP A O 1
ATOM 594 N N . GLY A 1 76 ? -16.724 -6.691 8.376 1.00 90.69 76 GLY A N 1
ATOM 595 C CA . GLY A 1 76 ? -16.571 -5.557 9.286 1.00 90.69 76 GLY A CA 1
ATOM 596 C C . GLY A 1 76 ? -15.456 -5.730 10.322 1.00 90.69 76 GLY A C 1
ATOM 597 O O . GLY A 1 76 ? -14.923 -6.818 10.535 1.00 90.69 76 GLY A O 1
ATOM 598 N N . PHE A 1 77 ? -15.076 -4.616 10.959 1.00 92.25 77 PHE A N 1
ATOM 599 C CA . PHE A 1 77 ? -13.918 -4.526 11.855 1.00 92.25 77 PHE A CA 1
ATOM 600 C C . PHE A 1 77 ? -13.916 -5.617 12.933 1.00 92.25 77 PHE A C 1
ATOM 602 O O . PHE A 1 77 ? -14.903 -5.785 13.640 1.00 92.25 77 PHE A O 1
ATOM 609 N N . VAL A 1 78 ? -12.776 -6.288 13.124 1.00 92.44 78 VAL A N 1
ATOM 610 C CA . VAL A 1 78 ? -12.547 -7.217 14.241 1.00 92.44 78 VAL A CA 1
ATOM 611 C C . VAL A 1 78 ? -11.261 -6.833 14.961 1.00 92.44 78 VAL A C 1
ATOM 613 O O . VAL A 1 78 ? -10.179 -6.815 14.366 1.00 92.44 78 VAL A O 1
ATOM 616 N N . CYS A 1 79 ? -11.364 -6.546 16.260 1.00 91.94 79 CYS A N 1
ATOM 617 C CA . CYS A 1 79 ? -10.203 -6.200 17.071 1.00 91.94 79 CYS A CA 1
ATOM 618 C C . CYS A 1 79 ? -9.293 -7.428 17.287 1.00 91.94 79 CYS A C 1
ATOM 620 O O . CYS A 1 79 ? -9.747 -8.412 17.872 1.00 91.94 79 CYS A O 1
ATOM 622 N N . PRO A 1 80 ? -7.993 -7.363 16.943 1.00 89.44 80 PRO A N 1
ATOM 623 C CA . PRO A 1 80 ? -7.061 -8.476 17.135 1.00 89.44 80 PRO A CA 1
ATOM 624 C C . PRO A 1 80 ? -6.727 -8.750 18.610 1.00 89.44 80 PRO A C 1
ATOM 626 O O . PRO A 1 80 ? -6.132 -9.774 18.918 1.00 89.44 80 PRO A O 1
ATOM 629 N N . HIS A 1 81 ? -7.070 -7.839 19.528 1.00 88.94 81 HIS A N 1
ATOM 630 C CA . HIS A 1 81 ? -6.748 -7.978 20.950 1.00 88.94 81 HIS A CA 1
ATOM 631 C C . HIS A 1 81 ? -7.878 -8.562 21.796 1.00 88.94 81 HIS A C 1
ATOM 633 O O . HIS A 1 81 ? -7.594 -9.179 22.815 1.00 88.94 81 HIS A O 1
ATOM 639 N N . CYS A 1 82 ? -9.137 -8.302 21.440 1.00 90.12 82 CYS A N 1
ATOM 640 C CA . CYS A 1 82 ? -10.292 -8.728 22.236 1.00 90.12 82 CYS A CA 1
ATOM 641 C C . CYS A 1 82 ? -11.450 -9.299 21.410 1.00 90.12 82 CYS A C 1
ATOM 643 O O . CYS A 1 82 ? -12.515 -9.531 21.964 1.00 90.12 82 CYS A O 1
ATOM 645 N N . GLY A 1 83 ? -11.308 -9.436 20.088 1.00 89.19 83 GLY A N 1
ATOM 646 C CA . GLY A 1 83 ? -12.353 -9.990 19.218 1.00 89.19 83 GLY A CA 1
ATOM 647 C C . GLY A 1 83 ? -13.589 -9.104 19.009 1.00 89.19 83 GLY A C 1
ATOM 648 O O . GLY A 1 83 ? -14.461 -9.455 18.218 1.00 89.19 83 GLY A O 1
ATOM 649 N N . SER A 1 84 ? -13.681 -7.940 19.666 1.00 90.31 84 SER A N 1
ATOM 650 C CA . SER A 1 84 ? -14.808 -7.011 19.502 1.00 90.31 84 SER A CA 1
ATOM 651 C C . SER A 1 84 ? -14.997 -6.606 18.041 1.00 90.31 84 SER A C 1
ATOM 653 O O . SER A 1 84 ? -14.049 -6.157 17.391 1.00 90.31 84 SER A O 1
ATOM 655 N N . ARG A 1 85 ? -16.251 -6.666 17.574 1.00 91.12 85 ARG A N 1
ATOM 656 C CA . ARG A 1 85 ? -16.658 -6.161 16.253 1.00 91.12 85 ARG A CA 1
ATOM 657 C C . ARG A 1 85 ? -17.023 -4.677 16.222 1.00 91.12 85 ARG A C 1
ATOM 659 O O . ARG A 1 85 ? -17.367 -4.126 15.184 1.00 91.12 85 ARG A O 1
ATOM 666 N N . LYS A 1 86 ? -17.002 -4.017 17.383 1.00 89.31 86 LYS A N 1
ATOM 667 C CA . LYS A 1 86 ? -17.291 -2.583 17.482 1.00 89.31 86 LYS A CA 1
ATOM 668 C C . LYS A 1 86 ? -15.995 -1.793 17.540 1.00 89.31 86 LYS A C 1
ATOM 670 O O . LYS A 1 86 ? -15.205 -1.957 18.473 1.00 89.31 86 LYS A O 1
ATOM 675 N N . GLY A 1 87 ? -15.831 -0.907 16.572 1.00 91.38 87 GLY A N 1
ATOM 676 C CA . GLY A 1 87 ? -14.747 0.057 16.484 1.00 91.38 87 GLY A CA 1
ATOM 677 C C . GLY A 1 87 ? -15.065 1.104 15.428 1.00 91.38 87 GLY A C 1
ATOM 678 O O . GLY A 1 87 ? -16.017 0.950 14.662 1.00 91.38 87 GLY A O 1
ATOM 679 N N . TRP A 1 88 ? -14.281 2.171 15.409 1.00 91.62 88 TRP A N 1
ATOM 680 C CA . TRP A 1 88 ? -14.402 3.248 14.432 1.00 91.62 88 TRP A CA 1
ATOM 681 C C . TRP A 1 88 ? -13.033 3.591 13.862 1.00 91.62 88 TRP A C 1
ATOM 683 O O . TRP A 1 88 ? -11.998 3.400 14.506 1.00 91.62 88 TRP A O 1
ATOM 693 N N . ARG A 1 89 ? -13.034 4.105 12.636 1.00 93.06 89 ARG A N 1
ATOM 694 C CA . ARG A 1 89 ? -11.845 4.675 12.009 1.00 93.06 89 ARG A CA 1
ATOM 695 C C . ARG A 1 89 ? -11.534 6.024 12.653 1.00 93.06 89 ARG A C 1
ATOM 697 O O . ARG A 1 89 ? -12.445 6.816 12.884 1.00 93.06 89 ARG A O 1
ATOM 704 N N . LEU A 1 90 ? -10.262 6.297 12.923 1.00 91.44 90 LEU A N 1
ATOM 705 C CA . LEU A 1 90 ? -9.834 7.618 13.373 1.00 91.44 90 LEU A CA 1
ATOM 706 C C . LEU A 1 90 ? -9.837 8.592 12.196 1.00 91.44 90 LEU A C 1
ATOM 708 O O . LEU A 1 90 ? -9.208 8.329 11.174 1.00 91.44 90 LEU A O 1
ATOM 712 N N . GLU A 1 91 ? -10.479 9.745 12.367 1.00 85.88 91 GLU A N 1
ATOM 713 C CA . GLU A 1 91 ? -10.531 10.785 11.332 1.00 85.88 91 GLU A CA 1
ATOM 714 C C . GLU A 1 91 ? -9.137 11.301 10.979 1.00 85.88 91 GLU A C 1
ATOM 716 O O . GLU A 1 91 ? -8.788 11.369 9.813 1.00 85.88 91 GLU A O 1
ATOM 721 N N . ALA A 1 92 ? -8.282 11.557 11.972 1.00 87.06 92 ALA A N 1
ATOM 722 C CA . ALA A 1 92 ? -6.936 12.075 11.729 1.00 87.06 92 ALA A CA 1
ATOM 723 C C . ALA A 1 92 ? -5.969 11.058 11.084 1.00 87.06 92 ALA A C 1
ATOM 725 O O . ALA A 1 92 ? -4.855 11.428 10.709 1.00 87.06 92 ALA A O 1
ATOM 726 N N . ARG A 1 93 ? -6.323 9.763 11.026 1.00 86.56 93 ARG A N 1
ATOM 727 C CA . ARG A 1 93 ? -5.423 8.687 10.569 1.00 86.56 93 ARG A CA 1
ATOM 728 C C . ARG A 1 93 ? -6.178 7.660 9.708 1.00 86.56 93 ARG A C 1
ATOM 730 O O . ARG A 1 93 ? -6.772 6.736 10.266 1.00 86.56 93 ARG A O 1
ATOM 737 N N . PRO A 1 94 ? -6.082 7.736 8.365 1.00 85.12 94 PRO A N 1
ATOM 738 C CA . PRO A 1 94 ? -6.977 7.024 7.443 1.00 85.12 94 PRO A CA 1
ATOM 739 C C . PRO A 1 94 ? -6.971 5.493 7.544 1.00 85.12 94 PRO A C 1
ATOM 741 O O . PRO A 1 94 ? -7.938 4.837 7.164 1.00 85.12 94 PRO A O 1
ATOM 744 N N . TRP A 1 95 ? -5.895 4.901 8.055 1.00 89.62 95 TRP A N 1
ATOM 745 C CA . TRP A 1 95 ? -5.737 3.450 8.185 1.00 89.62 95 TRP A CA 1
ATOM 746 C C . TRP A 1 95 ? -5.700 2.974 9.642 1.00 89.62 95 TRP A C 1
ATOM 748 O O . TRP A 1 95 ? -5.308 1.834 9.894 1.00 89.62 95 TRP A O 1
ATOM 758 N N . LEU A 1 96 ? -6.064 3.816 10.615 1.00 93.44 96 LEU A N 1
ATOM 759 C CA . LEU A 1 96 ? -6.064 3.458 12.035 1.00 93.44 96 LEU A CA 1
ATOM 760 C C . LEU A 1 96 ? -7.493 3.350 12.570 1.00 93.44 96 LEU A C 1
ATOM 762 O O . LEU A 1 96 ? -8.314 4.240 12.372 1.00 93.44 96 LEU A O 1
ATOM 766 N N . TRP A 1 97 ? -7.771 2.254 13.266 1.00 93.56 97 TRP A N 1
ATOM 767 C CA . TRP A 1 97 ? -9.069 1.958 13.861 1.00 93.56 97 TRP A CA 1
ATOM 768 C C . TRP A 1 97 ? -8.937 1.827 15.369 1.00 93.56 97 TRP A C 1
ATOM 770 O O . TRP A 1 97 ? -7.985 1.215 15.847 1.00 93.56 97 TRP A O 1
ATOM 780 N N . GLU A 1 98 ? -9.894 2.351 16.122 1.00 93.88 98 GLU A N 1
ATOM 781 C CA . GLU A 1 98 ? -9.954 2.186 17.572 1.00 93.88 98 GLU A CA 1
ATOM 782 C C . GLU A 1 98 ? -11.088 1.251 17.966 1.00 93.88 98 GLU A C 1
ATOM 784 O O . GLU A 1 98 ? -12.221 1.354 17.492 1.00 93.88 98 GLU A O 1
ATOM 789 N N . CYS A 1 99 ? -10.761 0.307 18.847 1.00 94.00 99 CYS A N 1
ATOM 790 C CA . CYS A 1 99 ? -11.734 -0.613 19.406 1.00 94.00 99 CYS A CA 1
ATOM 791 C C . CYS A 1 99 ? -12.620 0.094 20.440 1.00 94.00 99 CYS A C 1
ATOM 793 O O . CYS A 1 99 ? -12.122 0.682 21.399 1.00 94.00 99 CYS A O 1
ATOM 795 N N . ALA A 1 100 ? -13.937 -0.075 20.322 1.00 89.81 100 ALA A N 1
ATOM 796 C CA . ALA A 1 100 ? -14.900 0.471 21.278 1.00 89.81 100 ALA A CA 1
ATOM 797 C C . ALA A 1 100 ? -14.837 -0.197 22.665 1.00 89.81 100 ALA A C 1
ATOM 799 O O . ALA A 1 100 ? -15.348 0.365 23.628 1.00 89.81 100 ALA A O 1
ATOM 800 N N . GLY A 1 101 ? -14.241 -1.394 22.757 1.00 80.56 101 GLY A N 1
ATOM 801 C CA . GLY A 1 101 ? -14.264 -2.233 23.955 1.00 80.56 101 GLY A CA 1
ATOM 802 C C . GLY A 1 101 ? -15.652 -2.830 24.203 1.00 80.56 101 GLY A C 1
ATOM 803 O O . GLY A 1 101 ? -16.478 -2.250 24.901 1.00 80.56 101 GLY A O 1
ATOM 804 N N . LYS A 1 102 ? -15.927 -4.004 23.625 1.00 75.75 102 LYS A N 1
ATOM 805 C CA . LYS A 1 102 ? -17.129 -4.814 23.895 1.00 75.75 102 LYS A CA 1
ATOM 806 C C . LYS A 1 102 ? -16.767 -6.299 23.959 1.00 75.75 102 LYS A C 1
ATOM 808 O O . LYS A 1 102 ? -15.705 -6.681 23.477 1.00 75.75 102 LYS A O 1
ATOM 813 N N . GLY A 1 103 ? -17.656 -7.117 24.523 1.00 74.94 103 GLY A N 1
ATOM 814 C CA . GLY A 1 103 ? -17.415 -8.550 24.719 1.00 74.94 103 GLY A CA 1
ATOM 815 C C . GLY A 1 103 ? -16.405 -8.798 25.840 1.00 74.94 103 GLY A C 1
ATOM 816 O O . GLY A 1 103 ? -16.495 -8.158 26.887 1.00 74.94 103 GLY A O 1
ATOM 817 N N . ASP A 1 104 ? -15.427 -9.666 25.579 1.00 71.94 104 ASP A N 1
ATOM 818 C CA . ASP A 1 104 ? -14.460 -10.213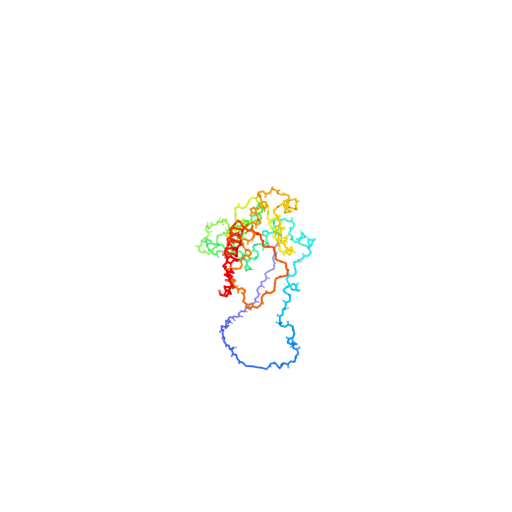 26.550 1.00 71.94 104 ASP A CA 1
ATOM 819 C C . ASP A 1 104 ? -13.556 -9.166 27.224 1.00 71.94 104 ASP A C 1
ATOM 821 O O . ASP A 1 104 ? -12.964 -9.421 28.270 1.00 71.94 104 ASP A O 1
ATOM 825 N N . ASN A 1 105 ? -13.434 -7.964 26.649 1.00 81.38 105 ASN A N 1
ATOM 826 C CA . ASN A 1 105 ? -12.712 -6.859 27.281 1.00 81.38 105 ASN A CA 1
ATOM 827 C C . ASN A 1 105 ? -13.359 -5.490 26.981 1.00 81.38 105 ASN A C 1
ATOM 829 O O . ASN A 1 105 ? -13.019 -4.840 25.980 1.00 81.38 105 ASN A O 1
ATOM 833 N N . PRO A 1 106 ? -14.239 -4.996 27.874 1.00 83.62 106 PRO A N 1
ATOM 834 C CA . PRO A 1 106 ? -14.937 -3.716 27.722 1.00 83.62 106 PRO A CA 1
ATOM 835 C C . PRO A 1 106 ? -14.021 -2.484 27.725 1.00 83.62 106 PRO A C 1
ATOM 837 O O . PRO A 1 106 ? -14.427 -1.407 27.301 1.00 83.62 106 PRO A O 1
ATOM 840 N N . LYS A 1 107 ? -12.778 -2.616 28.203 1.00 89.81 107 LYS A N 1
ATOM 841 C CA . LYS A 1 107 ? -11.826 -1.504 28.346 1.00 89.81 107 LYS A CA 1
ATOM 842 C C . LYS A 1 107 ? -10.713 -1.526 27.297 1.00 89.81 107 LYS A C 1
ATOM 844 O O . LYS A 1 107 ? -9.733 -0.811 27.455 1.00 89.81 107 LYS A O 1
ATOM 849 N N . CYS A 1 108 ? -10.840 -2.337 26.239 1.00 90.38 108 CYS A N 1
ATOM 850 C CA . CYS A 1 108 ? -9.747 -2.575 25.298 1.00 90.38 108 CYS A CA 1
ATOM 851 C C . CYS A 1 108 ? -9.160 -1.278 24.719 1.00 90.38 108 CYS A C 1
ATOM 853 O O . CYS A 1 108 ? -7.959 -1.091 24.858 1.00 90.38 108 CYS A O 1
ATOM 855 N N . ARG A 1 109 ? -9.964 -0.399 24.090 1.00 89.75 109 ARG A N 1
ATOM 856 C CA . ARG A 1 109 ? -9.545 0.914 23.529 1.00 89.75 109 ARG A CA 1
ATOM 857 C C . ARG A 1 109 ? -8.255 0.896 22.683 1.00 89.75 109 ARG A C 1
ATOM 859 O O . ARG A 1 109 ? -7.665 1.934 22.408 1.00 89.75 109 ARG A O 1
ATOM 866 N N . LYS A 1 110 ? -7.793 -0.284 22.256 1.00 92.25 110 LYS A N 1
ATOM 867 C CA . LYS A 1 110 ? -6.541 -0.450 21.518 1.00 92.25 110 LYS A CA 1
ATOM 868 C C . LYS A 1 110 ? -6.740 -0.030 20.073 1.00 92.25 110 LYS A C 1
ATOM 870 O O . LYS A 1 110 ? -7.751 -0.363 19.446 1.00 92.25 110 LYS A O 1
ATOM 875 N N . GLN A 1 111 ? -5.733 0.654 19.547 1.00 93.25 111 GLN A N 1
ATOM 876 C CA . GLN A 1 111 ? -5.683 1.078 18.159 1.00 93.25 111 GLN A CA 1
ATOM 877 C C . GLN A 1 111 ? -5.079 -0.027 17.293 1.00 93.25 111 GLN A C 1
ATOM 879 O O . GLN A 1 111 ? -4.041 -0.599 17.616 1.00 93.25 111 GLN A O 1
ATOM 884 N N . THR A 1 112 ? -5.742 -0.336 16.186 1.00 92.69 112 THR A N 1
ATOM 885 C CA . THR A 1 112 ? -5.330 -1.346 15.215 1.00 92.69 112 THR A CA 1
ATOM 886 C C . THR A 1 112 ? -5.165 -0.691 13.858 1.00 92.69 112 THR A C 1
ATOM 888 O O . THR A 1 112 ? -6.081 -0.056 13.342 1.00 92.69 112 THR A O 1
ATOM 891 N N . SER A 1 113 ? -3.984 -0.845 13.273 1.00 93.00 113 SER A N 1
ATOM 892 C CA . SER A 1 113 ? -3.696 -0.329 11.941 1.00 93.00 113 SER A CA 1
ATOM 893 C C . SER A 1 113 ? -4.062 -1.362 10.879 1.00 93.00 113 SER A C 1
ATOM 895 O O . SER A 1 113 ? -3.684 -2.529 10.991 1.00 93.00 113 SER A O 1
ATOM 897 N N . VAL A 1 114 ? -4.751 -0.936 9.822 1.00 93.12 114 VAL A N 1
ATOM 898 C CA . VAL A 1 114 ? -5.122 -1.789 8.681 1.00 93.12 114 VAL A CA 1
ATOM 899 C C . VAL A 1 114 ? -3.876 -2.323 7.969 1.00 93.12 114 VAL A C 1
ATOM 901 O O . VAL A 1 114 ? -3.867 -3.457 7.497 1.00 93.12 114 VAL A O 1
ATOM 904 N N . ILE A 1 115 ? -2.789 -1.549 7.968 1.00 93.50 115 ILE A N 1
ATOM 905 C CA . ILE A 1 115 ? -1.501 -1.941 7.382 1.00 93.50 115 ILE A CA 1
ATOM 906 C C . ILE A 1 115 ? -0.625 -2.774 8.333 1.00 93.50 115 ILE A C 1
ATOM 908 O O . ILE A 1 115 ? 0.466 -3.187 7.939 1.00 93.50 115 ILE A O 1
ATOM 912 N N . ALA A 1 116 ? -1.054 -3.041 9.573 1.00 91.75 116 ALA A N 1
ATOM 913 C CA . ALA A 1 116 ? -0.275 -3.853 10.513 1.00 91.75 116 ALA A CA 1
ATOM 914 C C . ALA A 1 116 ? -0.133 -5.301 10.016 1.00 91.75 116 ALA A C 1
ATOM 916 O O . ALA A 1 116 ? -1.121 -5.937 9.662 1.00 91.75 116 ALA A O 1
ATOM 917 N N . GLY A 1 117 ? 1.079 -5.842 10.002 1.00 87.62 117 GLY A N 1
ATOM 918 C CA . GLY A 1 117 ? 1.374 -7.170 9.459 1.00 87.62 117 GLY A CA 1
ATOM 919 C C . GLY A 1 117 ? 1.416 -7.229 7.929 1.00 87.62 117 GLY A C 1
ATOM 920 O O . GLY A 1 117 ? 1.551 -8.313 7.374 1.00 87.62 117 GLY A O 1
ATOM 921 N N . THR A 1 118 ? 1.312 -6.091 7.234 1.00 90.94 118 THR A N 1
ATOM 922 C CA . THR A 1 118 ? 1.430 -6.021 5.767 1.00 90.94 118 THR A CA 1
ATOM 923 C C . THR A 1 118 ? 2.803 -5.487 5.350 1.00 90.94 118 THR A C 1
ATOM 925 O O . THR A 1 118 ? 3.540 -4.912 6.152 1.00 90.94 118 THR A O 1
ATOM 928 N N . PHE A 1 119 ? 3.143 -5.588 4.064 1.00 89.50 119 PHE A N 1
ATOM 929 C CA . PHE A 1 119 ? 4.378 -5.006 3.516 1.00 89.50 119 PHE A CA 1
ATOM 930 C C . PHE A 1 119 ? 4.443 -3.468 3.614 1.00 89.50 119 PHE A C 1
ATOM 932 O O . PHE A 1 119 ? 5.536 -2.886 3.556 1.00 89.50 119 PHE A O 1
ATOM 939 N N . MET A 1 120 ? 3.288 -2.823 3.807 1.00 92.12 120 MET A N 1
ATOM 940 C CA . MET A 1 120 ? 3.145 -1.383 4.033 1.00 92.12 120 MET A CA 1
ATOM 941 C C . MET A 1 120 ? 3.319 -0.988 5.509 1.00 92.12 120 MET A C 1
ATOM 943 O O . MET A 1 120 ? 3.320 0.201 5.818 1.00 92.12 120 MET A O 1
ATOM 947 N N . GLN A 1 121 ? 3.502 -1.939 6.434 1.00 92.06 121 GLN A N 1
ATOM 948 C CA . GLN A 1 121 ? 3.681 -1.629 7.854 1.00 92.06 121 GLN A CA 1
ATOM 949 C C . GLN A 1 121 ? 4.862 -0.672 8.090 1.00 92.06 121 GLN A C 1
ATOM 951 O O . GLN A 1 121 ? 5.953 -0.851 7.540 1.00 92.06 121 GLN A O 1
ATOM 956 N N . GLY A 1 122 ? 4.631 0.338 8.937 1.00 88.25 122 GLY A N 1
ATOM 957 C CA . GLY A 1 122 ? 5.648 1.318 9.330 1.00 88.25 122 GLY A CA 1
ATOM 958 C C . GLY A 1 122 ? 6.076 2.258 8.203 1.00 88.25 122 GLY A C 1
ATOM 959 O O . GLY A 1 122 ? 7.156 2.837 8.268 1.00 88.25 122 GLY A O 1
ATOM 960 N N . THR A 1 123 ? 5.281 2.382 7.137 1.00 90.12 123 THR A N 1
ATOM 961 C CA . THR A 1 123 ? 5.576 3.336 6.070 1.00 90.12 123 THR A CA 1
ATOM 962 C C . THR A 1 123 ? 5.204 4.762 6.479 1.00 90.12 123 THR A C 1
ATOM 964 O O . THR A 1 123 ? 4.162 4.995 7.084 1.00 90.12 123 THR A O 1
ATOM 967 N N . HIS A 1 124 ? 6.061 5.714 6.114 1.00 90.25 124 HIS A N 1
ATOM 968 C CA . HIS A 1 124 ? 5.762 7.149 6.133 1.00 90.25 124 HIS A CA 1
ATOM 969 C C . HIS A 1 124 ? 5.335 7.660 4.748 1.00 90.25 124 HIS A C 1
ATOM 971 O O . HIS A 1 124 ? 5.100 8.852 4.571 1.00 90.25 124 HIS A O 1
ATOM 977 N N . LEU A 1 125 ? 5.299 6.775 3.746 1.00 93.31 125 LEU A N 1
ATOM 978 C CA . LEU A 1 125 ? 4.861 7.115 2.402 1.00 93.31 125 LEU A CA 1
ATOM 979 C C . LEU A 1 125 ? 3.327 7.054 2.353 1.00 93.31 125 LEU A C 1
ATOM 981 O O . LEU A 1 125 ? 2.776 6.051 2.810 1.00 93.31 125 LEU A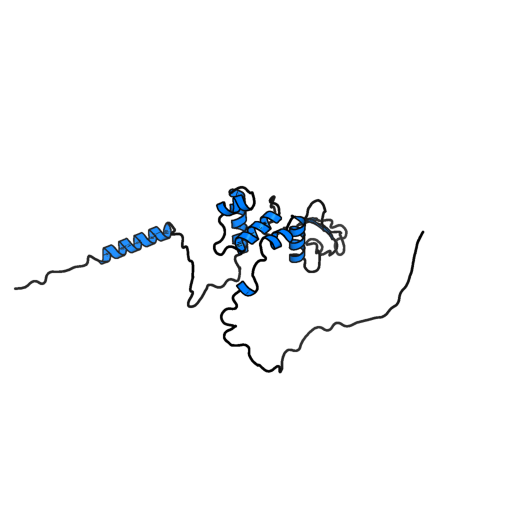 O 1
ATOM 985 N N . PRO A 1 126 ? 2.659 8.060 1.763 1.00 93.25 126 PRO A N 1
ATOM 986 C CA . PRO A 1 126 ? 1.227 8.009 1.493 1.00 93.25 126 PRO A CA 1
ATOM 987 C C . PRO A 1 126 ? 0.808 6.704 0.802 1.00 93.25 126 PRO A C 1
ATOM 989 O O . PRO A 1 126 ? 1.529 6.183 -0.062 1.00 93.25 126 PRO A O 1
ATOM 992 N N . LEU A 1 127 ? -0.344 6.160 1.189 1.00 94.12 127 LEU A N 1
ATOM 993 C CA . LEU A 1 127 ? -0.868 4.902 0.649 1.00 94.12 127 LEU A CA 1
ATOM 994 C C . LEU A 1 127 ? -1.225 5.022 -0.831 1.00 94.12 127 LEU A C 1
ATOM 996 O O . LEU A 1 127 ? -1.001 4.070 -1.581 1.00 94.12 127 LEU A O 1
ATOM 1000 N N . ASN A 1 128 ? -1.683 6.189 -1.282 1.00 94.19 128 ASN A N 1
ATOM 1001 C CA . ASN A 1 128 ? -1.955 6.420 -2.701 1.00 94.19 128 ASN A CA 1
ATOM 1002 C C . ASN A 1 128 ? -0.716 6.155 -3.586 1.00 94.19 128 ASN A C 1
ATOM 1004 O O . ASN A 1 128 ? -0.821 5.548 -4.651 1.00 94.19 128 ASN A O 1
ATOM 1008 N N . LYS A 1 129 ? 0.491 6.501 -3.115 1.00 95.12 129 LYS A N 1
ATOM 1009 C CA . LYS A 1 129 ? 1.753 6.225 -3.822 1.00 95.12 129 LYS A CA 1
ATOM 1010 C C . LYS A 1 129 ? 2.102 4.740 -3.832 1.00 95.12 129 LYS A C 1
ATOM 1012 O O . LYS A 1 129 ? 2.656 4.261 -4.820 1.00 95.12 129 LYS A O 1
ATOM 1017 N N . TRP A 1 130 ? 1.778 4.007 -2.765 1.00 95.31 130 TRP A N 1
ATOM 1018 C CA . TRP A 1 130 ? 1.910 2.547 -2.740 1.00 95.31 130 TRP A CA 1
ATOM 1019 C C . TRP A 1 130 ? 1.007 1.887 -3.778 1.00 95.31 130 TRP A C 1
ATOM 1021 O O . TRP A 1 130 ? 1.467 1.025 -4.526 1.00 95.31 130 TRP A O 1
ATOM 1031 N N . PHE A 1 131 ? -0.246 2.329 -3.844 1.00 94.88 131 PHE A N 1
ATOM 1032 C CA . PHE A 1 131 ? -1.242 1.840 -4.792 1.00 94.88 131 PHE A CA 1
ATOM 1033 C C . PHE A 1 131 ? -0.830 2.146 -6.233 1.00 94.88 131 PHE A C 1
ATOM 1035 O O . PHE A 1 131 ? -0.789 1.239 -7.060 1.00 94.88 131 PHE A O 1
ATOM 1042 N N . MET A 1 132 ? -0.409 3.381 -6.514 1.00 94.88 132 MET A N 1
ATOM 1043 C CA . MET A 1 132 ? 0.099 3.773 -7.830 1.00 94.88 132 MET A CA 1
ATOM 1044 C C . MET A 1 132 ? 1.332 2.959 -8.244 1.00 94.88 132 MET A C 1
ATOM 1046 O O . MET A 1 132 ? 1.429 2.491 -9.377 1.00 94.88 132 MET A O 1
ATOM 1050 N N . ALA A 1 133 ? 2.280 2.742 -7.329 1.00 94.88 133 ALA A N 1
ATOM 1051 C CA . ALA A 1 133 ? 3.455 1.926 -7.618 1.00 94.88 133 ALA A CA 1
ATOM 1052 C C . ALA A 1 133 ? 3.098 0.458 -7.886 1.00 94.88 133 ALA A C 1
ATOM 1054 O O . ALA A 1 133 ? 3.682 -0.149 -8.785 1.00 94.88 133 ALA A O 1
ATOM 1055 N N . ALA A 1 134 ? 2.144 -0.102 -7.137 1.00 92.94 134 ALA A N 1
ATOM 1056 C CA . ALA A 1 134 ? 1.641 -1.450 -7.372 1.00 92.94 134 ALA A CA 1
ATOM 1057 C C . ALA A 1 134 ? 0.969 -1.555 -8.749 1.00 92.94 134 ALA A C 1
ATOM 1059 O O . ALA A 1 134 ? 1.323 -2.447 -9.513 1.00 92.94 134 ALA A O 1
ATOM 1060 N N . TYR A 1 135 ? 0.099 -0.602 -9.093 1.00 92.69 135 TYR A N 1
ATOM 1061 C CA . TYR A 1 135 ? -0.579 -0.529 -10.388 1.00 92.69 135 TYR A CA 1
ATOM 1062 C C . TYR A 1 135 ? 0.404 -0.462 -11.565 1.00 92.69 135 TYR A C 1
ATOM 1064 O O . TYR A 1 135 ? 0.317 -1.249 -12.506 1.00 92.69 135 TYR A O 1
ATOM 1072 N N . LEU A 1 136 ? 1.395 0.432 -11.505 1.00 92.25 136 LEU A N 1
ATOM 1073 C CA . LEU A 1 136 ? 2.415 0.538 -12.554 1.00 92.25 136 LEU A CA 1
ATOM 1074 C C . LEU A 1 136 ? 3.222 -0.759 -12.687 1.00 92.25 136 LEU A C 1
ATOM 1076 O O . LEU A 1 136 ? 3.562 -1.189 -13.782 1.00 92.25 136 LEU A O 1
ATOM 1080 N N . MET A 1 137 ? 3.532 -1.412 -11.573 1.00 89.69 137 MET A N 1
ATOM 1081 C CA . MET A 1 137 ? 4.319 -2.638 -11.597 1.00 89.69 137 MET A CA 1
ATOM 1082 C C . MET A 1 137 ? 3.545 -3.845 -12.153 1.00 89.69 137 MET A C 1
ATOM 1084 O O . MET A 1 137 ? 4.180 -4.709 -12.750 1.00 89.69 137 MET A O 1
ATOM 1088 N N . THR A 1 138 ? 2.221 -3.917 -11.972 1.00 86.62 138 THR A N 1
ATOM 1089 C CA . THR A 1 138 ? 1.387 -5.021 -12.487 1.00 86.62 138 THR A CA 1
ATOM 1090 C C . THR A 1 138 ? 0.904 -4.810 -13.921 1.00 86.62 138 THR A C 1
ATOM 1092 O O . THR A 1 138 ? 0.576 -5.781 -14.594 1.00 86.62 138 THR A O 1
ATOM 1095 N N . THR A 1 139 ? 0.852 -3.564 -14.394 1.00 86.19 139 THR A N 1
ATOM 1096 C CA . THR A 1 139 ? 0.396 -3.213 -15.754 1.00 86.19 139 THR A CA 1
ATOM 1097 C C . THR A 1 139 ? 1.495 -3.320 -16.809 1.00 86.19 139 THR A C 1
ATOM 1099 O O . THR A 1 139 ? 1.205 -3.586 -17.973 1.00 86.19 139 THR A O 1
ATOM 1102 N N . HIS A 1 140 ? 2.758 -3.118 -16.431 1.00 81.50 140 HIS A N 1
ATOM 1103 C CA . HIS A 1 140 ? 3.883 -3.228 -17.354 1.00 81.50 140 HIS A CA 1
ATOM 1104 C C . HIS A 1 140 ? 4.323 -4.692 -17.533 1.00 81.50 140 HIS A C 1
ATOM 1106 O O . HIS A 1 140 ? 4.616 -5.373 -16.552 1.00 81.50 140 HIS A O 1
ATOM 1112 N N . SER A 1 141 ? 4.434 -5.150 -18.789 1.00 70.19 141 SER A N 1
ATOM 1113 C CA . SER A 1 141 ? 4.929 -6.493 -19.154 1.00 70.19 141 SER A CA 1
ATOM 1114 C C . SER A 1 141 ? 6.327 -6.761 -18.595 1.00 70.19 141 SER A C 1
ATOM 1116 O O . SER A 1 141 ? 6.597 -7.807 -18.011 1.00 70.19 141 SER A O 1
ATOM 1118 N N . ASN A 1 142 ? 7.191 -5.753 -18.700 1.00 72.69 142 ASN A N 1
ATOM 1119 C CA . ASN A 1 142 ? 8.510 -5.720 -18.099 1.00 72.69 142 ASN A CA 1
ATOM 1120 C C . ASN A 1 142 ? 8.442 -4.883 -16.817 1.00 72.69 142 ASN A C 1
ATOM 1122 O O . ASN A 1 142 ? 8.148 -3.688 -16.865 1.00 72.69 142 ASN A O 1
ATOM 1126 N N . SER A 1 143 ? 8.689 -5.505 -15.656 1.00 75.75 143 SER A N 1
ATOM 1127 C CA . SER A 1 143 ? 8.553 -4.835 -14.353 1.00 75.75 143 SER A CA 1
ATOM 1128 C C . SER A 1 143 ? 9.273 -3.477 -14.333 1.00 75.75 143 SER A C 1
ATOM 1130 O O . SER A 1 143 ? 10.433 -3.380 -14.737 1.00 75.75 143 SER A O 1
ATOM 1132 N N . ILE A 1 144 ? 8.612 -2.433 -13.831 1.00 90.25 144 ILE A N 1
ATOM 1133 C CA . ILE A 1 144 ? 9.149 -1.067 -13.864 1.00 90.25 144 ILE A CA 1
ATOM 1134 C C . ILE A 1 144 ? 10.457 -0.925 -13.060 1.00 90.25 144 ILE A C 1
ATOM 1136 O O . ILE A 1 144 ? 10.606 -1.462 -11.953 1.00 90.25 144 ILE A O 1
ATOM 1140 N N . SER A 1 145 ? 11.424 -0.178 -13.600 1.00 92.62 145 SER A N 1
ATOM 1141 C CA . SER A 1 145 ? 12.667 0.142 -12.886 1.00 92.62 145 SER A CA 1
ATOM 1142 C C . SER A 1 145 ? 12.466 1.263 -11.857 1.00 92.62 145 SER A C 1
ATOM 1144 O O . SER A 1 145 ? 11.585 2.111 -11.989 1.00 92.62 145 SER A O 1
ATOM 1146 N N . ALA A 1 146 ? 13.321 1.317 -10.829 1.00 94.62 146 ALA A N 1
ATOM 1147 C CA . ALA A 1 146 ? 13.246 2.369 -9.810 1.00 94.62 146 ALA A CA 1
ATOM 1148 C C . ALA A 1 146 ? 13.480 3.776 -10.391 1.00 94.62 146 ALA A C 1
ATOM 1150 O O . ALA A 1 146 ? 12.835 4.724 -9.949 1.00 94.62 146 ALA A O 1
ATOM 1151 N N . LEU A 1 147 ? 14.341 3.898 -11.411 1.00 95.25 147 LEU A N 1
ATOM 1152 C CA . LEU A 1 147 ? 14.586 5.153 -12.132 1.00 95.25 147 LEU A CA 1
ATOM 1153 C C . LEU A 1 147 ? 13.345 5.635 -12.888 1.00 95.25 147 LEU A C 1
ATOM 1155 O O . LEU A 1 147 ? 13.071 6.827 -12.897 1.00 95.25 147 LEU A O 1
ATOM 1159 N N . GLN A 1 148 ? 12.574 4.723 -13.486 1.00 94.25 148 GLN A N 1
ATOM 1160 C CA . GLN A 1 148 ? 11.320 5.068 -14.164 1.00 94.25 148 GLN A CA 1
ATOM 1161 C C . GLN A 1 148 ? 10.192 5.369 -13.176 1.00 94.25 148 GLN A C 1
ATOM 1163 O O . GLN A 1 148 ? 9.354 6.228 -13.444 1.00 94.25 148 GLN A O 1
ATOM 1168 N N . LEU A 1 149 ? 10.150 4.666 -12.040 1.00 95.38 149 LEU A N 1
ATOM 1169 C CA . LEU A 1 149 ? 9.116 4.866 -11.028 1.00 95.38 149 LEU A CA 1
ATOM 1170 C C . LEU A 1 149 ? 9.278 6.209 -10.307 1.00 95.38 149 LEU A C 1
ATOM 1172 O O . LEU A 1 149 ? 8.287 6.888 -10.056 1.00 95.38 149 LEU A O 1
ATOM 1176 N N . GLN A 1 150 ? 10.517 6.603 -9.999 1.00 96.25 150 GLN A N 1
ATOM 1177 C CA . GLN A 1 150 ? 10.837 7.816 -9.248 1.00 96.25 150 GLN A CA 1
ATOM 1178 C C . GLN A 1 150 ? 10.100 9.081 -9.746 1.00 96.25 150 GLN A C 1
ATOM 1180 O O . GLN A 1 150 ? 9.406 9.695 -8.928 1.00 96.25 150 GLN A O 1
ATOM 1185 N N . PRO A 1 151 ? 10.195 9.475 -11.034 1.00 96.06 151 PRO A N 1
ATOM 1186 C CA . PRO A 1 151 ? 9.494 10.651 -11.544 1.00 96.06 151 PRO A CA 1
ATOM 1187 C C . PRO A 1 151 ? 7.977 10.448 -11.639 1.00 96.06 151 PRO A C 1
ATOM 1189 O O . PRO A 1 151 ? 7.239 11.416 -11.511 1.00 96.06 151 PRO A O 1
ATOM 1192 N N . LYS A 1 152 ? 7.490 9.210 -11.811 1.00 94.00 152 LYS A N 1
ATOM 1193 C CA . LYS A 1 152 ? 6.050 8.923 -11.945 1.00 94.00 152 LYS A CA 1
ATOM 1194 C C . LYS A 1 152 ? 5.272 9.123 -10.645 1.00 94.00 152 LYS A C 1
ATOM 1196 O O . LYS A 1 152 ? 4.136 9.572 -10.690 1.00 94.00 152 LYS A O 1
ATOM 1201 N N . ILE A 1 153 ? 5.866 8.786 -9.497 1.00 94.12 153 ILE A N 1
ATOM 1202 C CA . ILE A 1 153 ? 5.205 8.907 -8.180 1.00 94.12 153 ILE A CA 1
ATOM 1203 C C . ILE A 1 153 ? 5.780 10.037 -7.308 1.00 94.12 153 ILE A C 1
ATOM 1205 O O . ILE A 1 153 ? 5.358 10.217 -6.160 1.00 94.12 153 ILE A O 1
ATOM 1209 N N . GLY A 1 154 ? 6.770 10.779 -7.818 1.00 95.00 154 GLY A N 1
ATOM 1210 C CA . GLY A 1 154 ? 7.395 11.906 -7.124 1.00 95.00 154 GLY A CA 1
ATOM 1211 C C . GLY A 1 154 ? 8.011 11.505 -5.783 1.00 95.00 154 GLY A C 1
ATOM 1212 O O . GLY A 1 154 ? 7.595 11.990 -4.727 1.00 95.00 154 GLY A O 1
ATOM 1213 N N . VAL A 1 155 ? 8.949 10.556 -5.797 1.00 96.06 155 VAL A N 1
ATOM 1214 C CA . VAL A 1 155 ? 9.705 10.127 -4.603 1.00 96.06 155 VAL A CA 1
ATOM 1215 C C . VAL A 1 155 ? 11.208 10.185 -4.868 1.00 96.06 155 VAL A C 1
ATOM 1217 O O . VAL A 1 155 ? 11.639 10.521 -5.965 1.00 96.06 155 VAL A O 1
ATOM 1220 N N . THR A 1 156 ? 12.036 9.860 -3.876 1.00 96.81 156 THR A N 1
ATOM 1221 C CA . THR A 1 156 ? 13.476 9.677 -4.108 1.00 96.81 156 THR A CA 1
ATOM 1222 C C . THR A 1 156 ? 13.753 8.311 -4.736 1.00 96.81 156 THR A C 1
ATOM 1224 O O . THR A 1 156 ? 13.013 7.353 -4.502 1.00 96.81 156 THR A O 1
ATOM 1227 N N . TYR A 1 157 ? 14.859 8.185 -5.472 1.00 96.56 157 TYR A N 1
ATOM 1228 C CA . TYR A 1 157 ? 15.302 6.900 -6.023 1.00 96.56 157 TYR A CA 1
ATOM 1229 C C . TYR A 1 157 ? 15.368 5.794 -4.955 1.00 96.56 157 TYR A C 1
ATOM 1231 O O . TYR A 1 157 ? 14.864 4.693 -5.167 1.00 96.56 157 TYR A O 1
ATOM 1239 N N . LYS A 1 158 ? 15.933 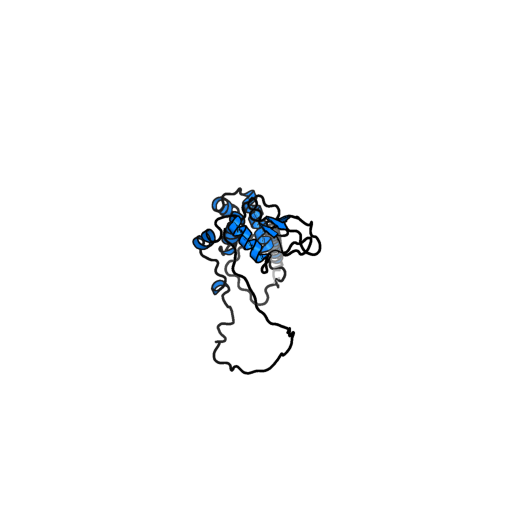6.099 -3.774 1.00 96.38 158 LYS A N 1
ATOM 1240 C CA . LYS A 1 158 ? 16.056 5.146 -2.656 1.00 96.38 158 LYS A CA 1
ATOM 1241 C C . LYS A 1 158 ? 14.686 4.641 -2.195 1.00 96.38 158 LYS A C 1
ATOM 1243 O O . LYS A 1 158 ? 14.515 3.441 -1.981 1.00 96.38 158 LYS A O 1
ATOM 1248 N N . THR A 1 159 ? 13.705 5.539 -2.092 1.00 95.75 159 THR A N 1
ATOM 1249 C CA . THR A 1 159 ? 12.326 5.180 -1.741 1.00 95.75 159 THR A CA 1
ATOM 1250 C C . THR A 1 159 ? 11.689 4.316 -2.825 1.00 95.75 159 THR A C 1
ATOM 1252 O O . THR A 1 159 ? 11.139 3.269 -2.499 1.00 95.75 159 THR A O 1
ATOM 1255 N N . ALA A 1 160 ? 11.800 4.703 -4.102 1.00 96.44 160 ALA A N 1
ATOM 1256 C CA . ALA A 1 160 ? 11.269 3.930 -5.229 1.00 96.44 160 ALA A CA 1
ATOM 1257 C C . ALA A 1 160 ? 11.874 2.518 -5.296 1.00 96.44 160 ALA A C 1
ATOM 1259 O O . ALA A 1 160 ? 11.163 1.538 -5.515 1.00 96.44 160 ALA A O 1
ATOM 1260 N N . TRP A 1 161 ? 13.180 2.400 -5.057 1.00 95.44 161 TRP A N 1
ATOM 1261 C CA . TRP A 1 161 ? 13.878 1.121 -5.011 1.00 95.44 161 TRP A CA 1
ATOM 1262 C C . TRP A 1 161 ? 13.346 0.224 -3.886 1.00 95.44 161 TRP A C 1
ATOM 1264 O O . TRP A 1 161 ? 12.936 -0.907 -4.150 1.00 95.44 161 TRP A O 1
ATOM 1274 N N . LEU A 1 162 ? 13.269 0.734 -2.651 1.00 95.00 162 LEU A N 1
ATOM 1275 C CA . LEU A 1 162 ? 12.750 -0.028 -1.509 1.00 95.00 162 LEU A CA 1
ATOM 1276 C C . LEU A 1 162 ? 11.286 -0.447 -1.717 1.00 95.00 162 LEU A C 1
ATOM 1278 O O . LEU A 1 162 ? 10.910 -1.577 -1.397 1.00 95.00 162 LEU A O 1
ATOM 1282 N N . LEU A 1 163 ? 10.480 0.460 -2.269 1.00 94.75 163 LEU A N 1
ATOM 1283 C CA . LEU A 1 163 ? 9.074 0.253 -2.601 1.00 94.75 163 LEU A CA 1
ATOM 1284 C C . LEU A 1 163 ? 8.909 -0.931 -3.561 1.00 94.75 163 LEU A C 1
ATOM 1286 O O . LEU A 1 163 ? 8.212 -1.895 -3.243 1.00 94.75 163 LEU A O 1
ATOM 1290 N N . LEU A 1 164 ? 9.634 -0.910 -4.682 1.00 94.31 164 LEU A N 1
ATOM 1291 C CA . LEU A 1 164 ? 9.618 -1.991 -5.668 1.00 94.31 164 LEU A CA 1
ATOM 1292 C C . LEU A 1 164 ? 10.142 -3.309 -5.104 1.00 94.31 164 LEU A C 1
ATOM 1294 O O . LEU A 1 164 ? 9.598 -4.363 -5.416 1.00 94.31 164 LEU A O 1
ATOM 1298 N N . HIS A 1 165 ? 11.177 -3.286 -4.264 1.00 92.88 165 HIS A N 1
ATOM 1299 C CA . HIS A 1 165 ? 11.685 -4.509 -3.641 1.00 92.88 165 HIS A CA 1
ATOM 1300 C C . HIS A 1 165 ? 10.656 -5.160 -2.712 1.00 92.88 165 HIS A C 1
ATOM 1302 O O . HIS A 1 165 ? 10.470 -6.378 -2.765 1.00 92.88 165 HIS A O 1
ATOM 1308 N N . LYS A 1 166 ? 9.956 -4.365 -1.894 1.00 93.88 166 LYS A N 1
ATOM 1309 C CA . LYS A 1 166 ? 8.871 -4.868 -1.041 1.00 93.88 166 LYS A CA 1
ATOM 1310 C C . LYS A 1 166 ? 7.728 -5.443 -1.876 1.00 93.88 166 LYS A C 1
ATOM 1312 O O . LYS A 1 166 ? 7.282 -6.551 -1.594 1.00 93.88 166 LYS A O 1
ATOM 1317 N N . LEU A 1 167 ? 7.316 -4.727 -2.919 1.00 92.88 167 LEU A N 1
ATOM 1318 C CA . LEU A 1 167 ? 6.253 -5.155 -3.821 1.00 92.88 167 LEU A CA 1
ATOM 1319 C C . LEU A 1 167 ? 6.606 -6.452 -4.574 1.00 92.88 167 LEU A C 1
ATOM 1321 O O . LEU A 1 167 ? 5.831 -7.404 -4.567 1.00 92.88 167 LEU A O 1
ATOM 1325 N N . ARG A 1 168 ? 7.815 -6.559 -5.136 1.00 90.50 168 ARG A N 1
ATOM 1326 C CA . ARG A 1 168 ? 8.288 -7.796 -5.783 1.00 90.50 168 ARG A CA 1
ATOM 1327 C C . ARG A 1 168 ? 8.318 -8.982 -4.832 1.00 90.50 168 ARG A C 1
ATOM 1329 O O . ARG A 1 168 ? 7.974 -10.082 -5.242 1.00 90.50 168 ARG A O 1
ATOM 1336 N N . ARG A 1 169 ? 8.697 -8.769 -3.569 1.00 90.00 169 ARG A N 1
ATOM 1337 C CA . ARG A 1 169 ? 8.722 -9.842 -2.570 1.00 90.00 169 ARG A CA 1
ATOM 1338 C C . ARG A 1 169 ? 7.328 -10.404 -2.295 1.00 90.00 169 ARG A C 1
ATOM 1340 O O . ARG A 1 169 ? 7.208 -11.611 -2.134 1.00 90.00 169 ARG A O 1
ATOM 1347 N N . VAL A 1 170 ? 6.300 -9.556 -2.248 1.00 89.00 170 VAL A N 1
ATOM 1348 C CA . VAL A 1 170 ? 4.923 -10.002 -1.969 1.00 89.00 170 VAL A CA 1
ATOM 1349 C C . VAL A 1 170 ? 4.187 -10.551 -3.187 1.00 89.00 170 VAL A C 1
ATOM 1351 O O . VAL A 1 170 ? 3.221 -11.280 -3.015 1.00 89.00 170 VAL A O 1
ATOM 1354 N N . MET A 1 171 ? 4.647 -10.253 -4.404 1.00 85.44 171 MET A N 1
ATOM 1355 C CA . MET A 1 171 ? 4.093 -10.849 -5.627 1.00 85.44 171 MET A CA 1
ATOM 1356 C C . MET A 1 171 ? 4.510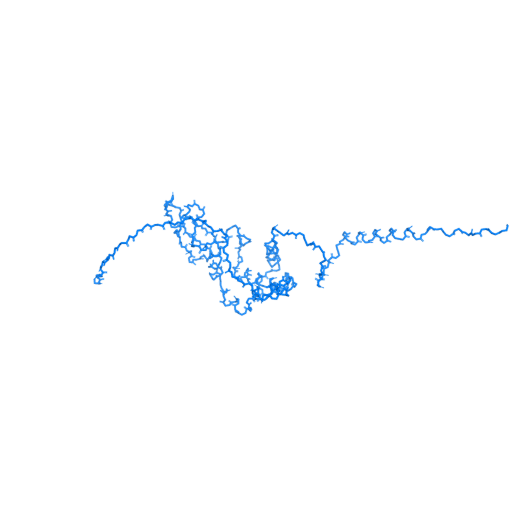 -12.309 -5.847 1.00 85.44 171 MET A C 1
ATOM 1358 O O . MET A 1 171 ? 3.964 -12.977 -6.722 1.00 85.44 171 MET A O 1
ATOM 1362 N N . VAL A 1 172 ? 5.492 -12.816 -5.097 1.00 84.69 172 VAL A N 1
ATOM 1363 C CA . VAL A 1 172 ? 5.898 -14.219 -5.208 1.00 84.69 172 VAL A CA 1
ATOM 1364 C C . VAL A 1 172 ? 4.823 -15.091 -4.567 1.00 84.69 172 VAL A C 1
ATOM 1366 O O . VAL A 1 172 ? 4.634 -15.044 -3.356 1.00 84.69 172 VAL A O 1
ATOM 1369 N N . ASN A 1 173 ? 4.152 -15.912 -5.377 1.00 79.75 173 ASN A N 1
ATOM 1370 C CA . ASN A 1 173 ? 3.249 -16.939 -4.868 1.00 79.75 173 ASN A CA 1
ATOM 1371 C C . ASN A 1 173 ? 4.064 -17.986 -4.073 1.00 79.75 173 ASN A C 1
ATOM 1373 O O . ASN A 1 173 ? 4.953 -18.605 -4.671 1.00 79.75 173 ASN A O 1
ATOM 1377 N N . PRO A 1 174 ? 3.808 -18.181 -2.763 1.00 79.38 174 PRO A N 1
ATOM 1378 C CA . PRO A 1 174 ? 4.517 -19.180 -1.961 1.00 79.38 174 PRO A CA 1
ATOM 1379 C C . PRO A 1 174 ? 4.259 -20.611 -2.447 1.00 79.38 174 PRO A C 1
ATOM 1381 O O . PRO A 1 174 ? 5.178 -21.422 -2.429 1.00 79.38 174 PRO A O 1
ATOM 1384 N N . GLU A 1 175 ? 3.069 -20.883 -2.988 1.00 81.62 175 GLU A N 1
ATOM 1385 C CA . GLU A 1 175 ? 2.648 -22.202 -3.483 1.00 81.62 175 GLU A CA 1
ATOM 1386 C C . GLU A 1 175 ? 3.036 -22.436 -4.955 1.00 81.62 175 GLU A C 1
ATOM 1388 O O . GLU A 1 175 ? 2.450 -23.271 -5.645 1.00 81.62 175 GLU A O 1
ATOM 1393 N N . ARG A 1 176 ? 3.985 -21.660 -5.498 1.00 82.00 176 ARG A N 1
ATOM 1394 C CA . ARG A 1 176 ? 4.390 -21.815 -6.901 1.00 82.00 176 ARG A CA 1
ATOM 1395 C C . ARG A 1 176 ? 5.119 -23.143 -7.107 1.00 82.00 176 ARG A C 1
ATOM 1397 O O . ARG A 1 176 ? 6.126 -23.425 -6.457 1.00 82.00 176 ARG A O 1
ATOM 1404 N N . THR A 1 177 ? 4.661 -23.919 -8.076 1.00 82.38 177 THR A N 1
ATOM 1405 C CA . THR A 1 177 ? 5.377 -25.093 -8.568 1.00 82.38 177 THR A CA 1
ATOM 1406 C C . THR A 1 177 ? 6.376 -24.684 -9.656 1.00 82.38 177 THR A C 1
ATOM 1408 O O . THR A 1 177 ? 6.146 -23.703 -10.373 1.00 82.38 177 THR A O 1
ATOM 1411 N N . PRO A 1 178 ? 7.520 -25.381 -9.787 1.00 85.50 178 PRO A N 1
ATOM 1412 C CA . PRO A 1 178 ? 8.395 -25.203 -10.939 1.00 85.50 178 PRO A CA 1
ATOM 1413 C C . PRO A 1 178 ? 7.624 -25.451 -12.239 1.00 85.50 178 PRO A C 1
ATOM 1415 O O . PRO A 1 178 ? 6.813 -26.373 -12.311 1.00 85.50 178 PRO A O 1
ATOM 1418 N N . LEU A 1 179 ? 7.893 -24.640 -13.265 1.00 84.38 179 LEU A N 1
ATOM 1419 C CA . LEU A 1 179 ? 7.361 -24.890 -14.603 1.00 84.38 179 LEU A CA 1
A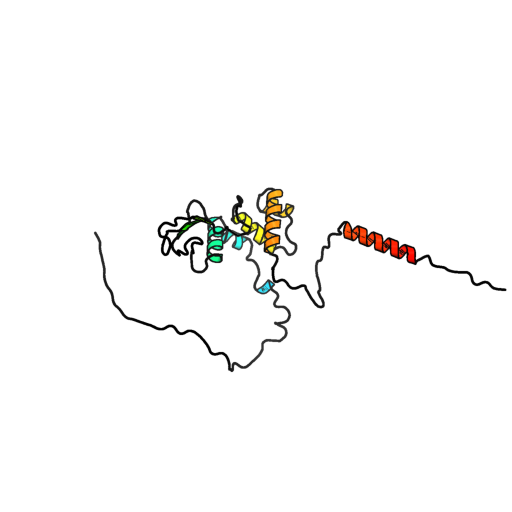TOM 1420 C C . LEU A 1 179 ? 7.902 -26.240 -15.108 1.00 84.38 179 LEU A C 1
ATOM 1422 O O . LEU A 1 179 ? 9.085 -26.533 -14.923 1.00 84.38 179 LEU A O 1
ATOM 1426 N N . ALA A 1 180 ? 7.042 -27.054 -15.719 1.00 83.88 180 ALA A N 1
ATOM 1427 C CA . ALA A 1 180 ? 7.366 -28.397 -16.197 1.00 83.88 180 ALA A CA 1
ATOM 1428 C C . ALA A 1 180 ? 6.846 -28.610 -17.627 1.00 83.88 180 ALA A C 1
ATOM 1430 O O . ALA A 1 180 ? 5.881 -27.969 -18.037 1.00 83.88 180 ALA A O 1
ATOM 1431 N N . GLY A 1 181 ? 7.475 -29.527 -18.367 1.00 87.31 181 GLY A N 1
ATOM 1432 C CA . GLY A 1 181 ? 7.181 -29.768 -19.782 1.00 87.31 181 GLY A CA 1
ATOM 1433 C C . GLY A 1 181 ? 7.880 -28.770 -20.709 1.00 87.31 181 GLY A C 1
ATOM 1434 O O . GLY A 1 181 ? 8.917 -28.203 -20.359 1.00 87.31 181 GLY A O 1
ATOM 1435 N N . ASN A 1 182 ? 7.319 -28.569 -21.900 1.00 83.62 182 ASN A N 1
ATOM 1436 C CA . ASN A 1 182 ? 7.838 -27.601 -22.860 1.00 83.62 182 ASN A CA 1
ATOM 1437 C C . ASN A 1 182 ? 7.386 -26.198 -22.443 1.00 83.62 182 ASN A C 1
ATOM 1439 O O . ASN A 1 182 ? 6.194 -25.902 -22.433 1.00 83.62 182 ASN A O 1
ATOM 1443 N N . VAL A 1 183 ? 8.347 -25.349 -22.081 1.00 83.81 183 VAL A N 1
ATOM 1444 C CA . VAL A 1 183 ? 8.108 -23.967 -21.659 1.00 83.81 183 VAL A CA 1
ATOM 1445 C C . VAL A 1 183 ? 8.669 -23.041 -22.725 1.00 83.81 183 VAL A C 1
ATOM 1447 O O . VAL A 1 183 ? 9.883 -22.982 -22.917 1.00 83.81 183 VAL A O 1
ATOM 1450 N N . GLU A 1 184 ? 7.787 -22.309 -23.396 1.00 82.38 184 GLU A N 1
ATOM 1451 C CA . GLU A 1 184 ? 8.168 -21.219 -24.291 1.00 82.38 184 GLU A CA 1
ATOM 1452 C C . GLU A 1 184 ? 8.172 -19.903 -23.509 1.00 82.38 184 GLU A C 1
ATOM 1454 O O . GLU A 1 184 ? 7.239 -19.595 -22.767 1.00 82.38 184 GLU A O 1
ATOM 1459 N N . ALA A 1 185 ? 9.255 -19.139 -23.640 1.00 80.12 185 ALA A N 1
ATOM 1460 C CA . ALA A 1 185 ? 9.418 -17.841 -23.001 1.00 80.12 185 ALA A CA 1
ATOM 1461 C C . ALA A 1 185 ? 9.682 -16.793 -24.087 1.00 80.12 185 ALA A C 1
ATOM 1463 O O . ALA A 1 185 ? 10.732 -16.827 -24.723 1.00 80.12 185 ALA A O 1
ATOM 1464 N N . ASP A 1 186 ? 8.721 -15.891 -24.287 1.00 68.94 186 ASP A N 1
ATOM 1465 C CA . ASP A 1 186 ? 8.683 -14.940 -25.408 1.00 68.94 186 ASP A CA 1
ATOM 1466 C C . ASP A 1 186 ? 9.799 -13.879 -25.307 1.00 68.94 186 ASP A C 1
ATOM 1468 O O . ASP A 1 186 ? 10.703 -13.805 -26.137 1.00 68.94 186 ASP A O 1
ATOM 1472 N N . GLU A 1 187 ? 9.840 -13.136 -24.196 1.00 71.88 187 GLU A N 1
ATOM 1473 C CA . GLU A 1 187 ? 10.886 -12.151 -23.910 1.00 71.88 187 GLU A CA 1
ATOM 1474 C C . GLU A 1 187 ? 11.681 -12.566 -22.665 1.00 71.88 187 GLU A C 1
ATOM 1476 O O . GLU A 1 187 ? 11.223 -12.417 -21.531 1.00 71.88 187 GLU A O 1
ATOM 1481 N N . THR A 1 188 ? 12.903 -13.081 -22.852 1.00 67.31 188 THR A N 1
ATOM 1482 C CA . THR A 1 188 ? 13.783 -13.433 -21.724 1.00 67.31 188 THR A CA 1
ATOM 1483 C C . THR A 1 188 ? 15.055 -12.591 -21.720 1.00 67.31 188 THR A C 1
ATOM 1485 O O . THR A 1 188 ? 15.985 -12.820 -22.490 1.00 67.31 188 THR A O 1
ATOM 1488 N N . LEU A 1 189 ? 15.146 -11.648 -20.778 1.00 64.69 189 LEU A N 1
ATOM 1489 C CA . LEU A 1 189 ? 16.382 -10.919 -20.482 1.00 64.69 189 LEU A CA 1
ATOM 1490 C C . LEU A 1 189 ? 17.131 -11.609 -19.336 1.00 64.69 189 LEU A C 1
ATOM 1492 O O . LEU A 1 189 ? 16.807 -11.421 -18.164 1.00 64.69 189 LEU A O 1
ATOM 1496 N N . ILE A 1 190 ? 18.158 -12.399 -19.665 1.00 72.62 190 ILE A N 1
ATOM 1497 C CA . ILE A 1 190 ? 19.012 -13.059 -18.667 1.00 72.62 190 ILE A CA 1
ATOM 1498 C C . ILE A 1 190 ? 20.252 -12.189 -18.413 1.00 72.62 190 ILE A C 1
ATOM 1500 O O . ILE A 1 190 ? 21.152 -12.143 -19.258 1.00 72.62 190 ILE A O 1
ATOM 1504 N N . PRO A 1 191 ? 20.358 -11.495 -17.262 1.00 69.56 191 PRO A N 1
ATOM 1505 C CA . PRO A 1 191 ? 21.546 -10.713 -16.958 1.00 69.56 191 PRO A CA 1
ATOM 1506 C C . PRO A 1 191 ? 22.738 -11.653 -16.762 1.00 69.56 191 PRO A C 1
ATOM 1508 O O . PRO A 1 191 ? 22.756 -12.489 -15.855 1.00 69.56 191 PRO A O 1
ATOM 1511 N N . VAL A 1 192 ? 23.768 -11.507 -17.598 1.00 77.81 192 VAL A N 1
ATOM 1512 C CA . VAL A 1 192 ? 24.968 -12.347 -17.511 1.00 77.81 192 VAL A CA 1
ATOM 1513 C C . VAL A 1 192 ? 25.730 -12.013 -16.227 1.00 77.81 192 VAL A C 1
ATOM 1515 O O . VAL A 1 192 ? 26.451 -11.015 -16.137 1.00 77.81 192 VAL A O 1
ATOM 1518 N N . THR A 1 193 ? 25.581 -12.861 -15.210 1.00 79.81 193 THR A N 1
ATOM 1519 C CA . THR A 1 193 ? 26.272 -12.683 -13.926 1.00 79.81 193 THR A CA 1
ATOM 1520 C C . THR A 1 193 ? 27.775 -12.944 -14.063 1.00 79.81 193 THR A C 1
ATOM 1522 O O . THR A 1 193 ? 28.216 -13.675 -14.952 1.00 79.81 193 THR A O 1
ATOM 1525 N N . ARG A 1 194 ? 28.601 -12.415 -13.143 1.00 74.62 194 ARG A N 1
ATOM 1526 C CA . ARG A 1 194 ? 30.044 -12.743 -13.107 1.00 74.62 194 ARG A CA 1
ATOM 1527 C C . ARG A 1 194 ? 30.293 -14.254 -13.023 1.00 74.62 194 ARG A C 1
ATOM 1529 O O . ARG A 1 194 ? 31.238 -14.737 -13.634 1.00 74.62 194 ARG A O 1
ATOM 1536 N N . ARG A 1 195 ? 29.429 -14.998 -12.318 1.00 71.94 195 ARG A N 1
ATOM 1537 C CA . ARG A 1 195 ? 29.494 -16.467 -12.237 1.00 71.94 195 ARG A CA 1
ATOM 1538 C C . ARG A 1 195 ? 29.223 -17.121 -13.588 1.00 71.94 195 ARG A C 1
ATOM 1540 O O . ARG A 1 195 ? 29.960 -18.021 -13.964 1.00 71.94 195 ARG A O 1
ATOM 1547 N N . MET A 1 196 ? 28.236 -16.630 -14.334 1.00 72.19 196 MET A N 1
ATOM 1548 C CA . MET A 1 196 ? 27.945 -17.111 -15.688 1.00 72.19 196 MET A CA 1
ATOM 1549 C C . MET A 1 196 ? 29.066 -16.757 -16.670 1.00 72.19 196 MET A C 1
ATOM 1551 O O . MET A 1 196 ? 29.463 -17.613 -17.451 1.00 72.19 196 MET A O 1
ATOM 1555 N N . LYS A 1 197 ? 29.657 -15.554 -16.576 1.00 72.06 197 LYS A N 1
ATOM 1556 C CA . LYS A 1 197 ? 30.853 -15.189 -17.361 1.00 72.06 197 LYS A CA 1
ATOM 1557 C C . LYS A 1 197 ? 32.041 -16.101 -17.045 1.00 72.06 197 LYS A C 1
ATOM 1559 O O . LYS A 1 197 ? 32.700 -16.579 -17.959 1.00 72.06 197 LYS A O 1
ATOM 1564 N N . ALA A 1 198 ? 32.297 -16.371 -15.764 1.00 72.69 198 ALA A N 1
ATOM 1565 C CA . ALA A 1 198 ? 33.378 -17.256 -15.337 1.00 72.69 198 ALA A CA 1
ATOM 1566 C C . ALA A 1 198 ? 33.138 -18.716 -15.761 1.00 72.69 198 ALA A C 1
ATOM 1568 O O . ALA A 1 198 ? 34.068 -19.383 -16.203 1.00 72.69 198 ALA A O 1
ATOM 1569 N N . ALA A 1 199 ? 31.900 -19.207 -15.666 1.00 72.38 199 ALA A N 1
ATOM 1570 C CA . ALA A 1 199 ? 31.523 -20.536 -16.142 1.00 72.38 199 ALA A CA 1
ATOM 1571 C C . ALA A 1 199 ? 31.675 -20.654 -17.669 1.00 72.38 199 ALA A C 1
ATOM 1573 O O . ALA A 1 199 ? 32.278 -21.612 -18.145 1.00 72.38 199 ALA A O 1
ATOM 1574 N N . ALA A 1 200 ? 31.231 -19.646 -18.426 1.00 74.50 200 ALA A N 1
ATOM 1575 C CA . ALA A 1 200 ? 31.416 -19.583 -19.875 1.00 74.50 200 ALA A CA 1
ATOM 1576 C C . ALA A 1 200 ? 32.904 -19.540 -20.272 1.00 74.50 200 ALA A C 1
ATOM 1578 O O . ALA A 1 200 ? 33.311 -20.244 -21.192 1.00 74.50 200 ALA A O 1
ATOM 1579 N N . ALA A 1 201 ? 33.737 -18.788 -19.541 1.00 72.06 201 ALA A N 1
ATOM 1580 C CA . ALA A 1 201 ? 35.186 -18.742 -19.762 1.00 72.06 201 ALA A CA 1
ATOM 1581 C C . ALA A 1 201 ? 35.887 -20.086 -19.473 1.00 72.06 201 ALA A C 1
ATOM 1583 O O . ALA A 1 201 ? 36.852 -20.441 -20.144 1.00 72.06 201 ALA A O 1
ATOM 1584 N N . ARG A 1 202 ? 35.397 -20.858 -18.492 1.00 64.88 202 ARG A N 1
ATOM 1585 C CA . ARG A 1 202 ? 35.899 -22.213 -18.192 1.00 64.88 202 ARG A CA 1
ATOM 1586 C C . ARG A 1 202 ? 35.481 -23.238 -19.250 1.00 64.88 202 ARG A C 1
ATOM 1588 O O . ARG A 1 202 ? 36.253 -24.132 -19.584 1.00 64.88 202 ARG A O 1
ATOM 1595 N N . LEU A 1 203 ? 34.270 -23.106 -19.790 1.00 68.69 203 LEU A N 1
ATOM 1596 C CA . LEU A 1 203 ? 33.790 -23.947 -20.890 1.00 68.69 203 LEU A CA 1
ATOM 1597 C C . LEU A 1 203 ? 34.579 -23.677 -22.180 1.00 68.69 203 LEU A C 1
ATOM 1599 O O . LEU A 1 203 ? 34.975 -24.623 -22.859 1.00 68.69 203 LEU A O 1
ATOM 1603 N N . SER A 1 204 ? 34.892 -22.412 -22.483 1.00 64.31 204 SER A N 1
ATOM 1604 C CA . SER A 1 204 ? 35.683 -22.053 -23.667 1.00 64.31 204 SER A CA 1
ATOM 1605 C C . SER A 1 204 ? 37.166 -22.429 -23.555 1.00 64.31 204 SER A C 1
ATOM 1607 O O . SER A 1 204 ? 37.778 -22.771 -24.569 1.00 64.31 204 SER A O 1
ATOM 1609 N N . SER A 1 205 ? 37.750 -22.445 -22.350 1.00 59.69 205 SER A N 1
ATOM 1610 C CA . SER A 1 205 ? 39.115 -22.950 -22.138 1.00 59.69 205 SER A CA 1
ATOM 1611 C C . SER A 1 205 ? 39.201 -24.483 -22.197 1.00 59.69 205 SER A C 1
ATOM 1613 O O . SER A 1 205 ? 40.145 -25.009 -22.785 1.00 59.69 205 SER A O 1
ATOM 1615 N N . SER A 1 206 ? 38.194 -25.208 -21.689 1.00 57.00 206 SER A N 1
ATOM 1616 C CA . SER A 1 206 ? 38.104 -26.679 -21.788 1.00 57.00 206 SER A CA 1
ATOM 1617 C C . SER A 1 206 ? 37.805 -27.184 -23.209 1.00 57.00 206 SER A C 1
ATOM 1619 O O . SER A 1 206 ? 38.235 -28.277 -23.582 1.00 57.00 206 SER A O 1
ATOM 1621 N N . ALA A 1 207 ? 37.084 -26.403 -24.020 1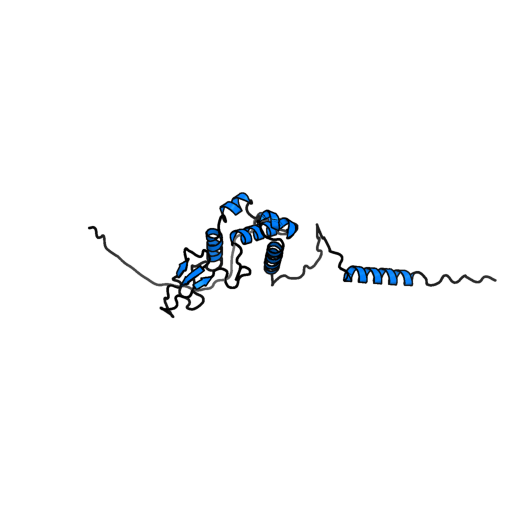.00 54.94 207 ALA A N 1
ATOM 1622 C CA . ALA A 1 207 ? 36.888 -26.704 -25.440 1.00 54.94 207 ALA A CA 1
ATOM 1623 C C . ALA A 1 207 ? 38.189 -26.520 -26.245 1.00 54.94 207 ALA A C 1
ATOM 1625 O O . ALA A 1 207 ? 38.470 -27.296 -27.154 1.00 54.94 207 ALA A O 1
ATOM 1626 N N . ARG A 1 208 ? 39.023 -25.539 -25.870 1.00 51.53 208 ARG A N 1
ATOM 1627 C CA . ARG A 1 208 ? 40.301 -25.253 -26.542 1.00 51.53 208 ARG A CA 1
ATOM 1628 C C . ARG A 1 208 ? 41.378 -26.309 -26.258 1.00 51.53 208 ARG A C 1
ATOM 1630 O O . ARG A 1 208 ? 42.186 -26.581 -27.137 1.00 51.53 208 ARG A O 1
ATOM 1637 N N . SER A 1 209 ? 41.364 -26.951 -25.086 1.00 52.97 209 SER A N 1
ATOM 1638 C CA . SER A 1 209 ? 42.312 -28.026 -24.747 1.00 52.97 209 SER A CA 1
ATOM 1639 C C . SER A 1 209 ? 41.971 -29.396 -25.351 1.00 52.97 209 SER A C 1
ATOM 1641 O O . SER A 1 209 ? 42.835 -30.266 -25.394 1.00 52.97 209 SER A O 1
ATOM 1643 N N . ARG A 1 210 ? 40.745 -29.603 -25.856 1.00 51.06 210 ARG A N 1
ATOM 1644 C CA . ARG A 1 210 ? 40.343 -30.847 -26.546 1.00 51.06 210 ARG A CA 1
ATOM 1645 C C . ARG A 1 210 ? 40.638 -30.860 -28.052 1.00 51.06 210 ARG A C 1
ATOM 1647 O O . ARG A 1 210 ? 40.515 -31.908 -28.672 1.00 51.06 210 ARG A O 1
ATOM 1654 N N . GLY A 1 211 ? 41.066 -29.735 -28.631 1.00 46.78 211 GLY A N 1
ATOM 1655 C CA . GLY A 1 211 ? 41.379 -29.606 -30.060 1.00 46.78 211 GLY A CA 1
ATOM 1656 C C . GLY A 1 211 ? 42.836 -29.875 -30.465 1.00 46.78 211 GLY A C 1
ATOM 1657 O O . GLY A 1 211 ? 43.151 -29.690 -31.634 1.00 46.78 211 GLY A O 1
ATOM 1658 N N . SER A 1 212 ? 43.736 -30.278 -29.554 1.00 51.25 212 SER A N 1
ATOM 1659 C CA . SER A 1 212 ? 45.171 -30.470 -29.871 1.00 51.25 212 SER A CA 1
ATOM 1660 C C . SER A 1 212 ? 45.685 -31.915 -29.747 1.00 51.25 212 SER A C 1
ATOM 1662 O O . SER A 1 212 ? 46.889 -32.126 -29.594 1.00 51.25 212 SER A O 1
ATOM 1664 N N . ALA A 1 213 ? 44.811 -32.924 -29.806 1.00 49.53 213 ALA A N 1
ATOM 1665 C CA . ALA A 1 213 ? 45.218 -34.331 -29.773 1.00 49.53 213 ALA A CA 1
ATOM 1666 C C . ALA A 1 213 ? 45.419 -34.908 -31.192 1.00 49.53 213 ALA A C 1
ATOM 1668 O O . ALA A 1 213 ? 44.522 -35.518 -31.758 1.00 49.53 213 ALA A O 1
ATOM 1669 N N . GLY A 1 214 ? 46.631 -34.715 -31.727 1.00 49.00 214 GLY A N 1
ATOM 1670 C CA . GLY A 1 214 ? 47.389 -35.725 -32.480 1.00 49.00 214 GLY A CA 1
ATOM 1671 C C . GLY A 1 214 ? 46.979 -36.088 -33.914 1.00 49.00 214 GLY A C 1
ATOM 1672 O O . GLY A 1 214 ? 46.290 -37.078 -34.128 1.00 49.00 214 GLY A O 1
ATOM 1673 N N . SER A 1 215 ? 47.597 -35.441 -34.907 1.00 46.91 215 SER A N 1
ATOM 1674 C CA . SER A 1 215 ? 47.917 -36.091 -36.188 1.00 46.91 215 SER A CA 1
ATOM 1675 C C . SER A 1 215 ? 49.347 -36.647 -36.122 1.00 46.91 215 SER A C 1
ATOM 1677 O O . SER A 1 215 ? 50.315 -35.900 -36.276 1.00 46.91 215 SER A O 1
ATOM 1679 N N . ARG A 1 216 ? 49.500 -37.951 -35.853 1.00 50.31 216 ARG A N 1
ATOM 1680 C CA . ARG A 1 216 ? 50.764 -38.672 -36.099 1.00 50.31 216 ARG A CA 1
ATOM 1681 C C . ARG A 1 216 ? 50.912 -38.873 -37.615 1.00 50.31 216 ARG A C 1
ATOM 1683 O O . ARG A 1 216 ? 49.951 -39.340 -38.223 1.00 50.31 216 ARG A O 1
ATOM 1690 N N . PRO A 1 217 ? 52.060 -38.555 -38.235 1.00 49.28 217 PRO A N 1
ATOM 1691 C CA . PRO A 1 217 ? 52.267 -38.863 -39.642 1.00 49.28 217 PRO A CA 1
ATOM 1692 C C . PRO A 1 217 ? 52.424 -40.379 -39.817 1.00 49.28 217 PRO A C 1
ATOM 1694 O O . PRO A 1 217 ? 53.104 -41.040 -39.031 1.00 49.28 217 PRO A O 1
ATOM 1697 N N . ALA A 1 218 ? 51.764 -40.924 -40.838 1.00 51.00 218 ALA A N 1
ATOM 1698 C CA . ALA A 1 218 ? 51.951 -42.298 -41.278 1.00 51.00 218 ALA A CA 1
ATOM 1699 C C . ALA A 1 218 ? 53.358 -42.436 -41.880 1.00 51.00 218 ALA A C 1
ATOM 1701 O O . ALA A 1 218 ? 53.677 -41.773 -42.864 1.00 51.00 218 ALA A O 1
ATOM 1702 N N . GLY A 1 219 ? 54.203 -43.260 -41.260 1.00 39.53 219 GLY A N 1
ATOM 1703 C CA . GLY A 1 219 ? 55.490 -43.656 -41.823 1.00 39.53 219 GLY A CA 1
ATOM 1704 C C . GLY A 1 219 ? 55.275 -44.624 -42.983 1.00 39.53 219 GLY A C 1
ATOM 1705 O O . GLY A 1 219 ? 54.629 -45.657 -42.819 1.00 39.53 219 GLY A O 1
ATOM 1706 N N . SER A 1 220 ? 55.797 -44.258 -44.147 1.00 45.03 220 SER A N 1
ATOM 1707 C CA . SER A 1 220 ? 55.901 -45.080 -45.349 1.00 45.03 220 SER A CA 1
ATOM 1708 C C . SER A 1 220 ? 57.355 -45.505 -45.553 1.00 45.03 220 SER A C 1
ATOM 1710 O O . SER A 1 220 ? 58.218 -44.626 -45.526 1.00 45.03 220 SER A O 1
ATOM 1712 N N . GLY A 1 221 ? 57.584 -46.785 -45.862 1.00 39.88 221 GLY A N 1
ATOM 1713 C CA . GLY A 1 221 ? 58.831 -47.289 -46.458 1.00 39.88 221 GLY A CA 1
ATOM 1714 C C . GLY A 1 221 ? 59.801 -47.914 -45.476 1.00 39.88 221 GLY A C 1
ATOM 1715 O O . GLY A 1 221 ? 60.501 -47.143 -44.790 1.00 39.88 221 GLY A O 1
#

Foldseek 3Di:
DDDDDDDDDDDDDDDDDDDDDDDDDDDDDDDDPPVCPPDVPPCVPPPDDPPVVLCVQQVFLLSLLVVLQCVQCVPADADPPARDRDWDDDPVHNQKIFHCQDDPGNPCRDIDGSCVPHLCPPDPDTSSLLSVQLSQQVNDPPGDQLVRSCVVSVHDSVVSVSSSVSSVVVPDDPPDDPDDDDDDDDDDDDPCDPVNVVVVVVVVVVVVVVPPDDDDDDDDD

Sequence (221 aa):
MMRPVALLESGASTGVPRLTKLWFGSQSLCGVSMSDALFPTRWQYDKPPPIEEFVRTFPDDYACGGHLAEKRWPDGFVCPHCGSRKGWRLEARPWLWECAGKGDNPKCRKQTSVIAGTFMQGTHLPLNKWFMAAYLMTTHSNSISALQLQPKIGVTYKTAWLLLHKLRRVMVNPERTPLAGNVEADETLIPVTRRMKAAAARLSSSARSRGSAGSRPAGSG

Radius of gyration: 30.64 Å; chains: 1; bounding box: 104×66×75 Å

Secondary structure (DSSP, 8-state):
---------------------------------TTTTS---GGGT-PPPPHHHHHHH-SSHHHHHHHHHHHH-TTS---TTT----EEE-TT-TTEEEE---TT-TT---EEETTTTSTTTT--S-HHHHHHHHHHHHH-SSPPPHHHHHHHHT--HHHHHHHHHHHHHHTS-TTPPPP-SS---SS------HHHHHHHHHHHHHHHHTS----PPPP--

pLDDT: mean 74.22, std 23.3, range [26.03, 96.81]